Protein AF-A0A9W7LBZ9-F1 (afdb_monomer_lite)

Structure (mmCIF, N/CA/C/O backbone):
data_AF-A0A9W7LBZ9-F1
#
_entry.id   AF-A0A9W7LBZ9-F1
#
loop_
_atom_site.group_PDB
_atom_site.id
_atom_site.type_symbol
_atom_site.label_atom_id
_atom_site.label_alt_id
_atom_site.label_comp_id
_atom_site.label_asym_id
_atom_site.label_entity_id
_atom_site.label_seq_id
_atom_site.pdbx_PDB_ins_code
_atom_site.Cartn_x
_atom_site.Cartn_y
_atom_site.Cartn_z
_atom_site.occupancy
_atom_site.B_iso_or_equiv
_atom_site.auth_seq_id
_atom_site.auth_comp_id
_atom_site.auth_asym_id
_atom_site.auth_atom_id
_atom_site.pdbx_PDB_model_num
ATOM 1 N N . MET A 1 1 ? -16.283 -12.534 -43.008 1.00 57.78 1 MET A N 1
ATOM 2 C CA . MET A 1 1 ? -15.523 -12.487 -41.746 1.00 57.78 1 MET A CA 1
ATOM 3 C C . MET A 1 1 ? -16.480 -11.904 -40.726 1.00 57.78 1 MET A C 1
ATOM 5 O O . MET A 1 1 ? -16.970 -10.811 -40.961 1.00 57.78 1 MET A O 1
ATOM 9 N N . ASN A 1 2 ? -16.889 -12.695 -39.734 1.00 52.34 2 ASN A N 1
ATOM 10 C CA . ASN A 1 2 ? -17.767 -12.216 -38.669 1.00 52.34 2 ASN A CA 1
ATOM 11 C C . ASN A 1 2 ? -16.866 -11.588 -37.612 1.00 52.34 2 ASN A C 1
ATOM 13 O O . ASN A 1 2 ? -16.227 -12.318 -36.856 1.00 52.34 2 ASN A O 1
ATOM 17 N N . ASP A 1 3 ? -16.792 -10.261 -37.600 1.00 66.19 3 ASP A N 1
ATOM 18 C CA . ASP A 1 3 ? -16.160 -9.530 -36.509 1.00 66.19 3 ASP A CA 1
ATOM 19 C C . ASP A 1 3 ? -17.060 -9.672 -35.284 1.00 66.19 3 ASP A C 1
ATOM 21 O O . ASP A 1 3 ? -18.071 -8.984 -35.135 1.00 66.19 3 ASP A O 1
ATOM 25 N N . SER A 1 4 ? -16.733 -10.641 -34.430 1.00 60.44 4 SER A N 1
ATOM 26 C CA . SER A 1 4 ? -17.327 -10.711 -33.102 1.00 60.44 4 SER A CA 1
ATOM 27 C C . SER A 1 4 ? -17.044 -9.386 -32.387 1.00 60.44 4 SER A C 1
ATOM 29 O O . SER A 1 4 ? -15.897 -8.933 -32.400 1.00 60.44 4 SER A O 1
ATOM 31 N N . PRO A 1 5 ? -18.054 -8.749 -31.772 1.00 71.50 5 PRO A N 1
ATOM 32 C CA . PRO A 1 5 ? -17.857 -7.486 -31.079 1.00 71.50 5 PRO A CA 1
ATOM 33 C C . PRO A 1 5 ? -16.802 -7.660 -29.983 1.00 71.50 5 PRO A C 1
ATOM 35 O O . PRO A 1 5 ? -16.922 -8.537 -29.125 1.00 71.50 5 PRO A O 1
ATOM 38 N N . VAL A 1 6 ? -15.756 -6.832 -30.034 1.00 76.44 6 VAL A N 1
ATOM 39 C CA . VAL A 1 6 ? -14.730 -6.758 -28.990 1.00 76.44 6 VAL A CA 1
ATOM 40 C C . VAL A 1 6 ? -15.427 -6.322 -27.704 1.00 76.44 6 VAL A C 1
ATOM 42 O O . VAL A 1 6 ? -16.096 -5.288 -27.684 1.00 76.44 6 VAL A O 1
ATOM 45 N N . ALA A 1 7 ? -15.322 -7.133 -26.650 1.00 74.69 7 ALA A N 1
ATOM 46 C CA . ALA A 1 7 ? -15.881 -6.782 -25.351 1.00 74.69 7 ALA A CA 1
ATOM 47 C C . ALA A 1 7 ? -15.294 -5.436 -24.883 1.00 74.69 7 ALA A C 1
ATOM 49 O O . ALA A 1 7 ? -14.103 -5.192 -25.103 1.00 74.69 7 ALA A O 1
ATOM 50 N N . PRO A 1 8 ? -16.100 -4.553 -24.264 1.00 75.81 8 PRO A N 1
ATOM 51 C CA . PRO A 1 8 ? -15.581 -3.302 -23.731 1.00 75.81 8 PRO A CA 1
ATOM 52 C C . PRO A 1 8 ? -14.456 -3.594 -22.726 1.00 75.81 8 PRO A C 1
ATOM 54 O O . PRO A 1 8 ? -14.523 -4.605 -22.018 1.00 75.81 8 PRO A O 1
ATOM 57 N N . PRO A 1 9 ? -13.419 -2.741 -22.663 1.00 78.12 9 PRO A N 1
ATOM 58 C CA . PRO A 1 9 ? -12.332 -2.923 -21.713 1.00 78.12 9 PRO A CA 1
ATOM 59 C C . PRO A 1 9 ? -12.897 -2.955 -20.291 1.00 78.12 9 PRO A C 1
ATOM 61 O O . PRO A 1 9 ? -13.700 -2.101 -19.913 1.00 78.12 9 PRO A O 1
ATOM 64 N N . VAL A 1 10 ? -12.494 -3.965 -19.520 1.00 84.31 10 VAL A N 1
ATOM 65 C CA . VAL A 1 10 ? -12.838 -4.061 -18.100 1.00 84.31 10 VAL A CA 1
ATOM 66 C C . VAL A 1 10 ? -12.146 -2.905 -17.384 1.00 84.31 10 VAL A C 1
ATOM 68 O O . VAL A 1 10 ? -10.929 -2.754 -17.488 1.00 84.31 10 VAL A O 1
ATOM 71 N N . GLU A 1 11 ? -12.926 -2.067 -16.702 1.00 90.88 11 GLU A N 1
ATOM 72 C CA . GLU A 1 11 ? -12.393 -0.968 -15.900 1.00 90.88 11 GLU A CA 1
ATOM 73 C C . GLU A 1 11 ? -11.555 -1.540 -14.751 1.00 90.88 11 GLU A C 1
ATOM 75 O O . GLU A 1 11 ? -11.997 -2.445 -14.037 1.00 90.88 11 GLU A O 1
ATOM 80 N N . LYS A 1 12 ? -10.322 -1.048 -14.614 1.00 95.38 12 LYS A N 1
ATOM 81 C CA . LYS A 1 12 ? -9.386 -1.513 -13.591 1.00 95.38 12 LYS A CA 1
ATOM 82 C C . LYS A 1 12 ? -9.685 -0.838 -12.258 1.00 95.38 12 LYS A C 1
ATOM 84 O O . LYS A 1 12 ? -10.004 0.342 -12.209 1.00 95.38 12 LYS A O 1
ATOM 89 N N . GLU A 1 13 ? -9.537 -1.587 -11.173 1.00 96.44 13 GLU A N 1
ATOM 90 C CA . GLU A 1 13 ? -9.661 -1.097 -9.806 1.00 96.44 13 GLU A CA 1
ATOM 91 C C . GLU A 1 13 ? -8.355 -0.410 -9.355 1.00 96.44 13 GLU A C 1
ATOM 93 O O . GLU A 1 13 ? -7.311 -1.070 -9.281 1.00 96.44 13 GLU A O 1
ATOM 98 N N . PRO A 1 14 ? -8.384 0.884 -9.001 1.00 97.50 14 PRO A N 1
ATOM 99 C CA . PRO A 1 14 ? -7.198 1.591 -8.536 1.00 97.50 14 PRO A CA 1
ATOM 100 C C . PRO A 1 14 ? -6.758 1.136 -7.141 1.00 97.50 14 PRO A C 1
ATOM 102 O O . PRO A 1 14 ? -7.553 1.114 -6.192 1.00 97.50 14 PRO A O 1
ATOM 105 N N . VAL A 1 15 ? -5.463 0.853 -6.982 1.00 98.38 15 VAL A N 1
ATOM 106 C CA . VAL A 1 15 ? -4.825 0.580 -5.686 1.00 98.38 15 VAL A CA 1
ATOM 107 C C . VAL A 1 15 ? -3.678 1.555 -5.425 1.00 98.38 15 VAL A C 1
ATOM 109 O O . VAL A 1 15 ? -2.851 1.818 -6.296 1.00 98.38 15 VAL A O 1
ATOM 112 N N . LEU A 1 16 ? -3.623 2.102 -4.211 1.00 98.31 16 LEU A N 1
ATOM 113 C CA . LEU A 1 16 ? -2.583 3.038 -3.789 1.00 98.31 16 LEU A CA 1
ATOM 114 C C . LEU A 1 16 ? -1.553 2.326 -2.912 1.00 98.31 16 LEU A C 1
ATOM 116 O O . LEU A 1 16 ? -1.888 1.819 -1.842 1.00 98.31 16 LEU A O 1
ATOM 120 N N . LEU A 1 17 ? -0.294 2.335 -3.329 1.00 97.81 17 LEU A N 1
ATOM 121 C CA . LEU A 1 17 ? 0.820 1.697 -2.640 1.00 97.81 17 LEU A CA 1
ATOM 122 C C . LEU A 1 17 ? 1.690 2.767 -1.970 1.00 97.81 17 LEU A C 1
ATOM 124 O O . LEU A 1 17 ? 2.235 3.650 -2.634 1.00 97.81 17 LEU A O 1
ATOM 128 N N . LEU A 1 18 ? 1.808 2.717 -0.644 1.00 96.69 18 LEU A N 1
ATOM 129 C CA . LEU A 1 18 ? 2.594 3.671 0.140 1.00 96.69 18 LEU A CA 1
ATOM 130 C C . LEU A 1 18 ? 3.961 3.073 0.470 1.00 96.69 18 LEU A C 1
ATOM 132 O O . LEU A 1 18 ? 4.030 1.997 1.050 1.00 96.69 18 LEU A O 1
ATOM 136 N N . GLY A 1 19 ? 5.036 3.794 0.167 1.00 93.75 19 GLY A N 1
ATOM 137 C CA . GLY A 1 19 ? 6.414 3.332 0.342 1.00 93.75 19 GLY A CA 1
ATOM 138 C C . GLY A 1 19 ? 6.958 2.500 -0.823 1.00 93.75 19 GLY A C 1
ATOM 139 O O . GLY A 1 19 ? 8.011 1.898 -0.662 1.00 93.75 19 GLY A O 1
ATOM 140 N N . VAL A 1 20 ? 6.268 2.482 -1.969 1.00 94.94 20 VAL A N 1
ATOM 141 C CA . VAL A 1 20 ? 6.646 1.728 -3.180 1.00 94.94 20 VAL A CA 1
ATOM 142 C C . VAL A 1 20 ? 6.997 2.707 -4.295 1.00 94.94 20 VAL A C 1
ATOM 144 O O . VAL A 1 20 ? 6.336 3.743 -4.428 1.00 94.94 20 VAL A O 1
ATOM 147 N N . SER A 1 21 ? 8.021 2.404 -5.092 1.00 94.19 21 SER A N 1
ATOM 148 C CA . SER A 1 21 ? 8.347 3.149 -6.314 1.00 94.19 21 SER A CA 1
ATOM 149 C C . SER A 1 21 ? 7.850 2.443 -7.584 1.00 94.19 21 SER A C 1
ATOM 151 O O . SER A 1 21 ? 7.731 1.221 -7.641 1.00 94.19 21 SER A O 1
ATOM 153 N N . TYR A 1 22 ? 7.531 3.227 -8.619 1.00 95.94 22 TYR A N 1
ATOM 154 C CA . TYR A 1 22 ? 7.198 2.711 -9.951 1.00 95.94 22 TYR A CA 1
ATOM 155 C C . TYR A 1 22 ? 8.104 3.396 -10.972 1.00 95.94 22 TYR A C 1
ATOM 157 O O . TYR A 1 22 ? 7.882 4.547 -11.356 1.00 95.94 22 TYR A O 1
ATOM 165 N N . THR A 1 23 ? 9.152 2.693 -11.394 1.00 95.81 23 THR A N 1
ATOM 166 C CA . THR A 1 23 ? 10.141 3.214 -12.338 1.00 95.81 23 THR A CA 1
ATOM 167 C C . THR A 1 23 ? 9.548 3.392 -13.734 1.00 95.81 23 THR A C 1
ATOM 169 O O . THR A 1 23 ? 8.928 2.481 -14.284 1.00 95.81 23 THR A O 1
ATOM 172 N N . ASP A 1 24 ? 9.813 4.547 -14.341 1.00 95.12 24 ASP A N 1
ATOM 173 C CA . ASP A 1 24 ? 9.671 4.755 -15.779 1.00 95.12 24 ASP A CA 1
ATOM 174 C C . ASP A 1 24 ? 10.818 4.027 -16.488 1.00 95.12 24 ASP A C 1
ATOM 176 O O . ASP A 1 24 ? 11.908 4.569 -16.682 1.00 95.12 24 ASP A O 1
ATOM 180 N N . LEU A 1 25 ? 10.589 2.760 -16.842 1.00 92.88 25 LEU A N 1
ATOM 181 C CA . LEU A 1 25 ? 11.600 1.935 -17.503 1.00 92.88 25 LEU A CA 1
ATOM 182 C C . LEU A 1 25 ? 12.067 2.567 -18.818 1.00 92.88 25 LEU A C 1
ATOM 184 O O . LEU A 1 25 ? 13.257 2.511 -19.134 1.00 92.88 25 LEU A O 1
ATOM 188 N N . LYS A 1 26 ? 11.153 3.212 -19.554 1.00 90.75 26 LYS A N 1
ATOM 189 C CA . LYS A 1 26 ? 11.442 3.856 -20.836 1.00 90.75 26 LYS A CA 1
ATOM 190 C C . LYS A 1 26 ? 12.318 5.085 -20.643 1.00 90.75 26 LYS A C 1
ATOM 192 O O . LYS A 1 26 ? 13.389 5.161 -21.248 1.00 90.75 26 LYS A O 1
ATOM 197 N N . GLY A 1 27 ? 11.925 6.004 -19.766 1.00 88.38 27 GLY A N 1
ATOM 198 C CA . GLY A 1 27 ? 12.731 7.175 -19.416 1.00 88.38 27 GLY A CA 1
ATOM 199 C C . GLY A 1 27 ? 14.095 6.792 -18.842 1.00 88.38 27 GLY A C 1
ATOM 200 O O . GLY A 1 27 ? 15.123 7.335 -19.262 1.00 88.38 27 GLY A O 1
ATOM 201 N N . GLN A 1 28 ? 14.139 5.784 -17.967 1.00 86.94 28 GLN A N 1
ATOM 202 C CA . GLN A 1 28 ? 15.381 5.256 -17.402 1.00 86.94 28 GLN A CA 1
ATOM 203 C C . GLN A 1 28 ? 16.319 4.730 -18.497 1.00 86.94 28 GLN A C 1
ATOM 205 O O . GLN A 1 28 ? 17.521 5.008 -18.479 1.00 86.94 28 GLN A O 1
ATOM 210 N N . PHE A 1 29 ? 15.780 4.011 -19.482 1.00 81.62 29 PHE A N 1
ATOM 211 C CA . PHE A 1 29 ? 16.563 3.470 -20.588 1.00 81.62 29 PHE A CA 1
ATOM 212 C C . PHE A 1 29 ? 17.084 4.555 -21.541 1.00 81.62 29 PHE A C 1
ATOM 214 O O . PHE A 1 29 ? 18.242 4.506 -21.974 1.00 81.62 29 PHE A O 1
ATOM 221 N N . MET A 1 30 ? 16.254 5.563 -21.825 1.00 82.50 30 MET A N 1
ATOM 222 C CA . MET A 1 30 ? 16.615 6.701 -22.675 1.00 82.50 30 MET A CA 1
ATOM 223 C C . MET A 1 30 ? 17.704 7.574 -22.039 1.00 82.50 30 MET A C 1
ATOM 225 O O . MET A 1 30 ? 18.602 8.049 -22.738 1.00 82.50 30 MET A O 1
ATOM 229 N N . THR A 1 31 ? 17.682 7.738 -20.715 1.00 81.75 31 THR A N 1
ATOM 230 C CA . THR A 1 31 ? 18.648 8.581 -19.988 1.00 81.75 31 THR A CA 1
ATOM 231 C C . THR A 1 31 ? 20.050 7.959 -19.930 1.00 81.75 31 THR A C 1
ATOM 233 O O . THR A 1 31 ? 21.048 8.674 -19.881 1.00 81.75 31 THR A O 1
ATOM 236 N N . GLN A 1 32 ? 20.169 6.630 -20.017 1.00 73.94 32 GLN A N 1
ATOM 237 C CA . GLN A 1 32 ? 21.463 5.924 -20.002 1.00 73.94 32 GLN A CA 1
ATOM 238 C C . GLN A 1 32 ? 22.161 5.849 -21.384 1.00 73.94 32 GLN A C 1
ATOM 240 O O . GLN A 1 32 ? 23.152 5.129 -21.562 1.00 73.94 32 GLN A O 1
ATOM 245 N N . SER A 1 33 ? 21.673 6.603 -22.375 1.00 61.12 33 SER A N 1
ATOM 246 C CA . SER A 1 33 ? 22.066 6.503 -23.786 1.00 61.12 33 SER A CA 1
ATOM 247 C C . SER A 1 33 ? 23.395 7.182 -24.148 1.00 61.12 33 SER A C 1
ATOM 249 O O . SER A 1 33 ? 23.424 8.160 -24.883 1.00 61.12 33 SER A O 1
ATOM 251 N N . ASN A 1 34 ? 24.531 6.603 -23.743 1.00 61.72 34 ASN A N 1
ATOM 252 C CA . ASN A 1 34 ? 25.810 6.946 -24.394 1.00 61.72 34 ASN A CA 1
ATOM 253 C C . ASN A 1 34 ? 26.634 5.778 -24.945 1.00 61.72 34 ASN A C 1
ATOM 255 O O . ASN A 1 34 ? 27.567 6.031 -25.684 1.00 61.72 34 ASN A O 1
ATOM 259 N N . GLU A 1 35 ? 26.259 4.517 -24.722 1.00 63.88 35 GLU A N 1
ATOM 260 C CA . GLU A 1 35 ? 26.837 3.348 -25.437 1.00 63.88 35 GLU A CA 1
ATOM 261 C C . GLU A 1 35 ? 26.146 2.051 -24.996 1.00 63.88 35 GLU A C 1
ATOM 263 O O . GLU A 1 35 ? 25.905 1.138 -25.786 1.00 63.88 35 GLU A O 1
ATOM 268 N N . ARG A 1 36 ? 25.755 2.015 -23.719 1.00 68.19 36 ARG A N 1
ATOM 269 C CA . ARG A 1 36 ? 25.114 0.878 -23.056 1.00 68.19 36 ARG A CA 1
ATOM 270 C C . ARG A 1 36 ? 23.747 0.523 -23.660 1.00 68.19 36 ARG A C 1
ATOM 272 O O . ARG A 1 36 ? 23.503 -0.643 -23.954 1.00 68.19 36 ARG A O 1
ATOM 279 N N . SER A 1 37 ? 22.900 1.521 -23.932 1.00 67.50 37 SER A N 1
ATOM 280 C CA . SER A 1 37 ? 21.563 1.308 -24.515 1.00 67.50 37 SER A CA 1
ATOM 281 C C . SER A 1 37 ? 21.607 0.780 -25.957 1.00 67.50 37 SER A C 1
ATOM 283 O O . SER A 1 37 ? 20.761 -0.026 -26.333 1.00 67.50 37 SER A O 1
ATOM 285 N N . LYS A 1 38 ? 22.616 1.169 -26.757 1.00 70.19 38 LYS A N 1
ATOM 286 C CA . LYS A 1 38 ? 22.773 0.671 -28.139 1.00 70.19 38 LYS A CA 1
ATOM 287 C C . LYS A 1 38 ? 23.044 -0.833 -28.168 1.00 70.19 38 LYS A C 1
ATOM 289 O O . LYS A 1 38 ? 22.326 -1.554 -28.850 1.00 70.19 38 LYS A O 1
ATOM 294 N N . ARG A 1 39 ? 23.997 -1.310 -27.354 1.00 70.56 39 ARG A N 1
ATOM 295 C CA . ARG A 1 39 ? 24.295 -2.751 -27.237 1.00 70.56 39 ARG A CA 1
ATOM 296 C C . ARG A 1 39 ? 23.075 -3.555 -26.792 1.00 70.56 39 ARG A C 1
ATOM 298 O O . ARG A 1 39 ? 22.848 -4.652 -27.278 1.00 70.56 39 ARG A O 1
ATOM 305 N N . MET A 1 40 ? 22.270 -2.996 -25.890 1.00 67.50 40 MET A N 1
ATOM 306 C CA . MET A 1 40 ? 21.087 -3.684 -25.377 1.00 67.50 40 MET A CA 1
ATOM 307 C C . MET A 1 40 ? 19.990 -3.848 -26.439 1.00 67.50 40 MET A C 1
ATOM 309 O O . MET A 1 40 ? 19.435 -4.936 -26.566 1.00 67.50 40 MET A O 1
ATOM 313 N N . ASN A 1 41 ? 19.712 -2.801 -27.225 1.00 68.94 41 ASN A N 1
ATOM 314 C CA . ASN A 1 41 ? 18.725 -2.874 -28.308 1.00 68.94 41 ASN A CA 1
ATOM 315 C C . ASN A 1 41 ? 19.148 -3.846 -29.415 1.00 68.94 41 ASN A C 1
ATOM 317 O O . ASN A 1 41 ? 18.303 -4.555 -29.954 1.00 68.94 41 ASN A O 1
ATOM 321 N N . GLU A 1 42 ? 20.443 -3.895 -29.733 1.00 73.50 42 GLU A N 1
ATOM 322 C CA . GLU A 1 42 ? 20.984 -4.795 -30.756 1.00 73.50 42 GLU A CA 1
ATOM 323 C C . GLU A 1 42 ? 20.974 -6.265 -30.311 1.00 73.50 42 GLU A C 1
ATOM 325 O O . GLU A 1 42 ? 20.716 -7.146 -31.127 1.00 73.50 42 GLU A O 1
ATOM 330 N N . GLU A 1 43 ? 21.218 -6.546 -29.027 1.00 73.94 43 GLU A N 1
ATOM 331 C CA . GLU A 1 43 ? 21.317 -7.925 -28.537 1.00 73.94 43 GLU A CA 1
ATOM 332 C C . GLU A 1 43 ? 19.970 -8.542 -28.114 1.00 73.94 43 GLU A C 1
ATOM 334 O O . GLU A 1 43 ? 19.819 -9.757 -28.218 1.00 73.94 43 GLU A O 1
ATOM 339 N N . TRP A 1 44 ? 19.017 -7.762 -27.578 1.00 70.62 44 TRP A N 1
ATOM 340 C CA . TRP A 1 44 ? 17.889 -8.332 -26.814 1.00 70.62 44 TRP A CA 1
ATOM 341 C C . TRP A 1 44 ? 16.496 -8.114 -27.404 1.00 70.62 44 TRP A C 1
ATOM 343 O O . TRP A 1 44 ? 15.560 -8.738 -26.911 1.00 70.62 44 TRP A O 1
ATOM 353 N N . SER A 1 45 ? 16.330 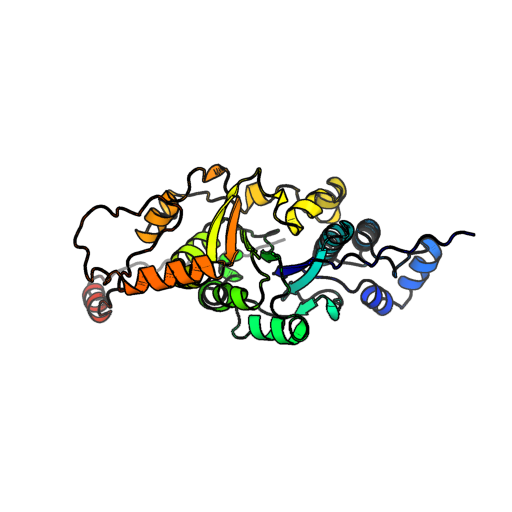-7.282 -28.443 1.00 74.19 45 SER A N 1
ATOM 354 C CA . SER A 1 45 ? 14.998 -6.960 -29.000 1.00 74.19 45 SER A CA 1
ATOM 355 C C . SER A 1 45 ? 13.966 -6.658 -27.899 1.00 74.19 45 SER A C 1
ATOM 357 O O . SER A 1 45 ? 12.886 -7.243 -27.857 1.00 74.19 45 SER A O 1
ATOM 359 N N . ILE A 1 46 ? 14.342 -5.800 -26.947 1.00 77.88 46 ILE A N 1
ATOM 360 C CA . ILE A 1 46 ? 13.532 -5.523 -25.758 1.00 77.88 46 ILE A CA 1
ATOM 361 C C . ILE A 1 46 ? 12.309 -4.710 -26.157 1.00 77.88 46 ILE A C 1
ATOM 363 O O . ILE A 1 46 ? 12.441 -3.572 -26.609 1.00 77.88 46 ILE A O 1
ATOM 367 N N . ASP A 1 47 ? 11.127 -5.274 -25.926 1.00 83.75 47 ASP A N 1
ATOM 368 C CA . ASP A 1 47 ? 9.882 -4.520 -25.985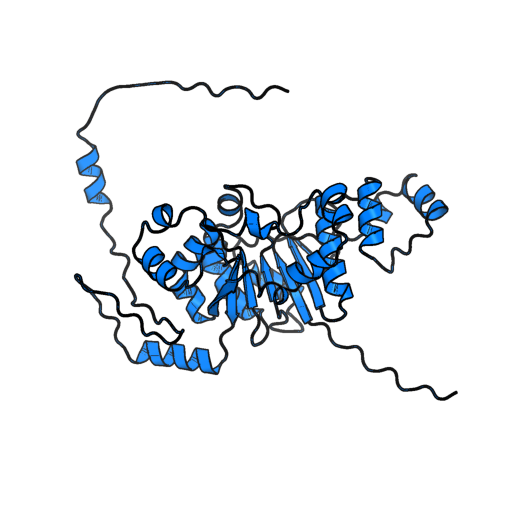 1.00 83.75 47 ASP A CA 1
ATOM 369 C C . ASP A 1 47 ? 9.712 -3.715 -24.692 1.00 83.75 47 ASP A C 1
ATOM 371 O O . ASP A 1 47 ? 9.217 -4.203 -23.676 1.00 83.75 47 ASP A O 1
ATOM 375 N N . ILE A 1 48 ? 10.187 -2.471 -24.723 1.00 83.94 48 ILE A N 1
ATOM 376 C CA . ILE A 1 48 ? 10.065 -1.542 -23.597 1.00 83.94 48 ILE A CA 1
ATOM 377 C C . ILE A 1 48 ? 8.663 -0.941 -23.478 1.00 83.94 48 ILE A C 1
ATOM 379 O O . ILE A 1 48 ? 8.328 -0.376 -22.437 1.00 83.94 48 ILE A O 1
ATOM 383 N N . ASP A 1 49 ? 7.857 -1.048 -24.535 1.00 86.56 49 ASP A N 1
ATOM 384 C CA . ASP A 1 49 ? 6.494 -0.526 -24.559 1.00 86.56 49 ASP A CA 1
ATOM 385 C C . ASP A 1 49 ? 5.508 -1.508 -23.890 1.00 86.56 49 ASP A C 1
ATOM 387 O O . ASP A 1 49 ? 4.418 -1.101 -23.486 1.00 86.56 49 ASP A O 1
ATOM 391 N N . SER A 1 50 ? 5.931 -2.760 -23.668 1.00 90.69 50 SER A N 1
ATOM 392 C C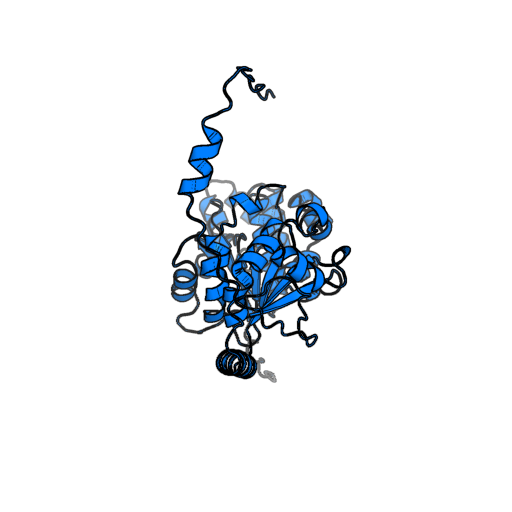A . SER A 1 50 ? 5.193 -3.796 -22.930 1.00 90.69 50 SER A CA 1
ATOM 393 C C . SER A 1 50 ? 5.957 -4.256 -21.673 1.00 90.69 50 SER A C 1
ATOM 395 O O . SER A 1 50 ? 6.504 -5.364 -21.645 1.00 90.69 50 SER A O 1
ATOM 397 N N . PRO A 1 51 ? 6.033 -3.431 -20.608 1.00 93.38 51 PRO A N 1
ATOM 398 C CA . PRO A 1 51 ? 6.820 -3.757 -19.422 1.00 93.38 51 PRO A CA 1
ATOM 399 C C . PRO A 1 51 ? 6.318 -5.031 -18.725 1.00 93.38 51 PRO A C 1
ATOM 401 O O . PRO A 1 51 ? 5.119 -5.228 -18.535 1.00 93.38 51 PRO A O 1
ATOM 404 N N . SER A 1 52 ? 7.252 -5.883 -18.299 1.00 96.00 52 SER A N 1
ATOM 405 C CA . SER A 1 52 ? 6.972 -7.155 -17.625 1.00 96.00 52 SER A CA 1
ATOM 406 C C . SER A 1 52 ? 7.910 -7.394 -16.440 1.00 96.00 52 SER A C 1
ATOM 408 O O . SER A 1 52 ? 8.979 -6.785 -16.337 1.00 96.00 52 SER A O 1
ATOM 410 N N . VAL A 1 53 ? 7.524 -8.309 -15.548 1.00 97.00 53 VAL A N 1
ATOM 411 C CA . VAL A 1 53 ? 8.361 -8.744 -14.414 1.00 97.00 53 VAL A CA 1
ATOM 412 C C . VAL A 1 53 ? 9.715 -9.276 -14.897 1.00 97.00 53 VAL A C 1
ATOM 414 O O . VAL A 1 53 ? 10.749 -8.934 -14.320 1.00 97.00 53 VAL A O 1
ATOM 417 N N . ASP A 1 54 ? 9.734 -10.046 -15.988 1.00 96.06 54 ASP A N 1
ATOM 418 C CA . ASP A 1 54 ? 10.961 -10.616 -16.558 1.00 96.06 54 ASP A CA 1
ATOM 419 C C . ASP A 1 54 ? 11.903 -9.536 -17.096 1.00 96.06 54 ASP A C 1
ATOM 421 O O . ASP A 1 54 ? 13.108 -9.572 -16.831 1.00 96.06 54 ASP A O 1
ATOM 425 N N . LEU A 1 55 ? 11.357 -8.529 -17.788 1.00 94.44 55 LEU A N 1
ATOM 426 C CA . LEU A 1 55 ? 12.147 -7.399 -18.270 1.00 94.44 55 LEU A CA 1
ATOM 427 C C . LEU A 1 55 ? 12.786 -6.644 -17.099 1.00 94.44 55 LEU A C 1
ATOM 429 O O . LEU A 1 55 ? 13.994 -6.409 -17.093 1.00 94.44 55 LEU A O 1
ATOM 433 N N . VAL A 1 56 ? 11.994 -6.295 -16.083 1.00 96.31 56 VAL A N 1
ATOM 434 C CA . VAL A 1 56 ? 12.496 -5.589 -14.895 1.00 96.31 56 VAL A CA 1
ATOM 435 C C . VAL A 1 56 ? 13.569 -6.407 -14.176 1.00 96.31 56 VAL A C 1
ATOM 437 O O . VAL A 1 56 ? 14.601 -5.865 -13.777 1.00 96.31 56 VAL A O 1
ATOM 440 N N . THR A 1 57 ? 13.358 -7.718 -14.049 1.00 96.56 57 THR A N 1
ATOM 441 C CA . THR A 1 57 ? 14.330 -8.652 -13.467 1.00 96.56 57 THR A CA 1
ATOM 442 C C . THR A 1 57 ? 15.663 -8.598 -14.204 1.00 96.56 57 THR A C 1
ATOM 444 O O . THR A 1 57 ? 16.719 -8.499 -13.573 1.00 96.56 57 THR A O 1
ATOM 447 N N . GLU A 1 58 ? 15.637 -8.628 -15.535 1.00 93.56 58 GLU A N 1
ATOM 448 C CA . GLU A 1 58 ? 16.863 -8.565 -16.322 1.00 93.56 58 GLU A CA 1
ATOM 449 C C . GLU A 1 58 ? 17.575 -7.215 -16.176 1.00 93.56 58 GLU A C 1
ATOM 451 O O . GLU A 1 58 ? 18.801 -7.169 -16.019 1.00 93.56 58 GLU A O 1
ATOM 456 N N . LEU A 1 59 ? 16.820 -6.112 -16.168 1.00 92.31 59 LEU A N 1
ATOM 457 C CA . LEU A 1 59 ? 17.383 -4.777 -15.961 1.00 92.31 59 LEU A CA 1
ATOM 458 C C . LEU A 1 59 ? 18.127 -4.678 -14.621 1.00 92.31 59 LEU A C 1
ATOM 460 O O . LEU A 1 59 ? 19.193 -4.055 -14.565 1.00 92.31 59 LEU A O 1
ATOM 464 N N . VAL A 1 60 ? 17.631 -5.334 -13.567 1.00 95.12 60 VAL A N 1
ATOM 465 C CA . VAL A 1 60 ? 18.338 -5.426 -12.279 1.00 95.12 60 VAL A CA 1
ATOM 466 C C . VAL A 1 60 ? 19.585 -6.300 -12.379 1.00 95.12 60 VAL A C 1
ATOM 468 O O . VAL A 1 60 ? 20.673 -5.844 -12.018 1.00 95.12 60 VAL A O 1
ATOM 471 N N . LYS A 1 61 ? 19.480 -7.520 -12.927 1.00 94.56 61 LYS A N 1
ATOM 472 C CA . LYS A 1 61 ? 20.629 -8.439 -13.087 1.00 94.56 61 LYS A CA 1
ATOM 473 C C . LYS A 1 61 ? 21.795 -7.785 -13.829 1.00 94.56 61 LYS A C 1
ATOM 475 O O . LYS A 1 61 ? 22.960 -7.967 -13.473 1.00 94.56 61 LYS A O 1
ATOM 480 N N . ARG A 1 62 ? 21.479 -6.972 -14.838 1.00 89.88 62 ARG A N 1
ATOM 481 C CA . ARG A 1 62 ? 22.456 -6.246 -15.657 1.00 89.88 62 ARG A CA 1
ATOM 482 C C . ARG A 1 62 ? 22.868 -4.886 -15.091 1.00 89.88 62 ARG A C 1
ATOM 484 O O . ARG A 1 62 ? 23.684 -4.203 -15.716 1.00 89.88 62 ARG A O 1
ATOM 491 N N . LYS A 1 63 ? 22.360 -4.495 -13.917 1.00 91.56 63 LYS A N 1
ATOM 492 C CA . LYS A 1 63 ? 22.672 -3.229 -13.232 1.00 91.56 63 LYS A CA 1
ATOM 493 C C . LYS A 1 63 ? 22.305 -1.987 -14.059 1.00 91.56 63 LYS A C 1
ATOM 495 O O . LYS A 1 63 ? 23.088 -1.034 -14.115 1.00 91.56 63 LYS A O 1
ATOM 500 N N . TYR A 1 64 ? 21.167 -2.031 -14.751 1.00 89.00 64 TYR A N 1
ATOM 501 C CA . TYR A 1 64 ? 20.508 -0.859 -15.352 1.00 89.00 64 TYR A CA 1
ATOM 502 C C . TYR A 1 64 ? 19.478 -0.244 -14.405 1.00 89.00 64 TYR A C 1
ATOM 504 O O . TYR A 1 64 ? 19.236 0.963 -14.453 1.00 89.00 64 TYR A O 1
ATOM 512 N N . LEU A 1 65 ? 18.912 -1.078 -13.534 1.00 92.44 65 LEU A N 1
ATOM 513 C CA . LEU A 1 65 ? 18.002 -0.703 -12.466 1.00 92.44 65 LEU A CA 1
ATOM 514 C C . LEU A 1 65 ? 18.564 -1.201 -11.131 1.00 92.44 65 LEU A C 1
ATOM 516 O O . LEU A 1 65 ? 19.209 -2.251 -11.089 1.00 92.44 65 LEU A O 1
ATOM 520 N N . ASN A 1 66 ? 18.375 -0.442 -10.052 1.00 93.44 66 ASN A N 1
ATOM 521 C CA . ASN A 1 66 ? 18.778 -0.912 -8.727 1.00 93.44 66 ASN A CA 1
ATOM 522 C C . ASN A 1 66 ? 17.773 -1.943 -8.184 1.00 93.44 66 ASN A C 1
ATOM 524 O O . ASN A 1 66 ? 16.645 -2.052 -8.662 1.00 93.44 66 ASN A O 1
ATOM 528 N N . GLU A 1 67 ? 18.204 -2.709 -7.185 1.00 94.06 67 GLU A N 1
ATOM 529 C CA . GLU A 1 67 ? 17.429 -3.827 -6.639 1.00 94.06 67 GLU A CA 1
ATOM 530 C C . GLU A 1 67 ? 16.094 -3.377 -6.021 1.00 94.06 67 GLU A C 1
ATOM 532 O O . GLU A 1 67 ? 15.099 -4.080 -6.173 1.00 94.06 67 GLU A O 1
ATOM 537 N N . ILE A 1 68 ? 16.053 -2.208 -5.370 1.00 92.62 68 ILE A N 1
ATOM 538 C CA . ILE A 1 68 ? 14.855 -1.686 -4.693 1.00 92.62 68 ILE A CA 1
ATOM 539 C C . ILE A 1 68 ? 13.812 -1.250 -5.723 1.00 92.62 68 ILE A C 1
ATOM 541 O O . ILE A 1 68 ? 12.692 -1.756 -5.707 1.00 92.62 68 ILE A O 1
ATOM 545 N N . ASP A 1 69 ? 14.204 -0.389 -6.662 1.00 94.12 69 ASP A N 1
ATOM 546 C CA . ASP A 1 69 ? 13.320 0.108 -7.718 1.00 94.12 69 ASP A CA 1
ATOM 547 C C . ASP A 1 69 ? 12.822 -1.020 -8.626 1.00 94.12 69 ASP A C 1
ATOM 549 O O . ASP A 1 69 ? 11.652 -1.055 -9.015 1.00 94.12 69 ASP A O 1
ATOM 553 N N . GLY A 1 70 ? 13.696 -1.980 -8.946 1.00 95.81 70 GLY A N 1
ATOM 554 C CA . GLY A 1 70 ? 13.311 -3.138 -9.742 1.00 95.81 70 GLY A CA 1
ATOM 555 C C . GLY A 1 70 ? 12.350 -4.064 -9.011 1.00 95.81 70 GLY A C 1
ATOM 556 O O . GLY A 1 70 ? 11.368 -4.504 -9.601 1.00 95.81 70 GLY A O 1
ATOM 557 N N . ARG A 1 71 ? 12.571 -4.317 -7.720 1.00 95.69 71 ARG A N 1
ATOM 558 C CA . ARG A 1 71 ? 11.643 -5.100 -6.898 1.00 95.69 71 ARG A CA 1
ATOM 559 C C . ARG A 1 71 ? 10.268 -4.445 -6.835 1.00 95.69 71 ARG A C 1
ATOM 561 O O . ARG A 1 71 ? 9.259 -5.125 -6.999 1.00 95.69 71 ARG A O 1
ATOM 568 N N . ASP A 1 72 ? 10.224 -3.149 -6.561 1.00 95.81 72 ASP A N 1
ATOM 569 C CA . ASP A 1 72 ? 8.973 -2.418 -6.378 1.00 95.81 72 ASP A CA 1
ATOM 570 C C . ASP A 1 72 ? 8.198 -2.330 -7.699 1.00 95.81 72 ASP A C 1
ATOM 572 O O . ASP A 1 72 ? 7.030 -2.722 -7.752 1.00 95.81 72 ASP A O 1
ATOM 576 N N . THR A 1 73 ? 8.884 -2.003 -8.799 1.00 97.00 73 THR A N 1
ATOM 577 C CA . THR A 1 73 ? 8.289 -1.993 -10.145 1.00 97.00 73 THR A CA 1
ATOM 578 C C . THR A 1 73 ? 7.789 -3.378 -10.566 1.00 97.00 73 THR A C 1
ATOM 580 O O . THR A 1 73 ? 6.683 -3.494 -11.090 1.00 97.00 73 THR A O 1
ATOM 583 N N . ALA A 1 74 ? 8.551 -4.448 -10.308 1.00 97.62 74 ALA A N 1
ATOM 584 C CA . ALA A 1 74 ? 8.125 -5.813 -10.623 1.00 97.62 74 ALA A CA 1
ATOM 585 C C . ALA A 1 74 ? 6.845 -6.207 -9.872 1.00 97.62 74 ALA A C 1
ATOM 587 O O . ALA A 1 74 ? 5.959 -6.837 -10.442 1.00 97.62 74 ALA A O 1
ATOM 588 N N . ARG A 1 75 ? 6.707 -5.791 -8.611 1.00 97.19 75 ARG A N 1
ATOM 589 C CA . ARG A 1 75 ? 5.504 -6.054 -7.809 1.00 97.19 75 ARG A CA 1
ATOM 590 C C . ARG A 1 75 ? 4.294 -5.278 -8.316 1.00 97.19 75 ARG A C 1
ATOM 592 O O . ARG A 1 75 ? 3.210 -5.849 -8.381 1.00 97.19 75 ARG A O 1
ATOM 599 N N . CYS A 1 76 ? 4.476 -4.024 -8.725 1.00 97.75 76 CYS A N 1
ATOM 600 C CA . CYS A 1 76 ? 3.417 -3.254 -9.378 1.00 97.75 76 CYS A CA 1
ATOM 601 C C . CYS A 1 76 ? 2.961 -3.928 -10.679 1.00 97.75 76 CYS A C 1
ATOM 603 O O . CYS A 1 76 ? 1.768 -4.145 -10.876 1.00 97.75 76 CYS A O 1
ATOM 605 N N . LEU A 1 77 ? 3.907 -4.347 -11.527 1.00 97.88 77 LEU A N 1
ATOM 606 C CA . LEU A 1 77 ? 3.600 -5.055 -12.772 1.00 97.88 77 LEU A CA 1
ATOM 607 C C . LEU A 1 77 ? 2.889 -6.390 -12.524 1.00 97.88 77 LEU A C 1
ATOM 609 O O . LEU A 1 77 ? 1.957 -6.716 -13.252 1.00 97.88 77 LEU A O 1
ATOM 613 N N . ALA A 1 78 ? 3.272 -7.140 -11.487 1.00 97.81 78 ALA A N 1
ATOM 614 C CA . ALA A 1 78 ? 2.586 -8.376 -11.117 1.00 97.81 78 ALA A CA 1
ATOM 615 C C . ALA A 1 78 ? 1.124 -8.123 -10.702 1.00 97.81 78 ALA A C 1
ATOM 617 O O . ALA A 1 78 ? 0.227 -8.851 -11.126 1.00 97.81 78 ALA A O 1
ATOM 618 N N . VAL A 1 79 ? 0.862 -7.055 -9.936 1.00 98.06 79 VAL A N 1
ATOM 619 C CA . VAL A 1 79 ? -0.508 -6.639 -9.579 1.00 98.06 79 VAL A CA 1
ATOM 620 C C . VAL A 1 79 ? -1.326 -6.303 -10.829 1.00 98.06 79 VAL A C 1
ATOM 622 O O . VAL A 1 79 ? -2.472 -6.740 -10.960 1.00 98.06 79 VAL A O 1
ATOM 625 N N . GLU A 1 80 ? -0.745 -5.562 -11.770 1.00 97.69 80 GLU A N 1
ATOM 626 C CA . GLU A 1 80 ? -1.436 -5.124 -12.988 1.00 97.69 80 GLU A CA 1
ATOM 627 C C . GLU A 1 80 ? -1.627 -6.239 -14.024 1.00 97.69 80 GLU A C 1
ATOM 629 O O . GLU A 1 80 ? -2.608 -6.217 -14.774 1.00 97.69 80 GLU A O 1
ATOM 634 N N . ALA A 1 81 ? -0.742 -7.241 -14.036 1.00 97.06 81 ALA A N 1
ATOM 635 C CA . ALA A 1 81 ? -0.838 -8.418 -14.898 1.00 97.06 81 ALA A CA 1
ATOM 636 C C . ALA A 1 81 ? -2.092 -9.264 -14.615 1.00 97.06 81 ALA A C 1
ATOM 638 O O . ALA A 1 81 ? -2.552 -9.993 -15.492 1.00 97.06 81 ALA A O 1
ATOM 639 N N . SER A 1 82 ? -2.701 -9.118 -13.430 1.00 95.81 82 SER A N 1
ATOM 640 C CA . SER A 1 82 ? -4.001 -9.724 -13.110 1.00 95.81 82 SER A CA 1
ATOM 641 C C . SER A 1 82 ? -5.148 -9.230 -14.003 1.00 95.81 82 SER A C 1
ATOM 643 O O . SER A 1 82 ? -6.216 -9.842 -14.029 1.00 95.81 82 SER A O 1
ATOM 645 N N . GLY A 1 83 ? -4.968 -8.091 -14.683 1.00 94.00 83 GLY A N 1
ATOM 646 C CA . GLY A 1 83 ? -5.999 -7.424 -15.479 1.00 94.00 83 GLY A CA 1
ATOM 647 C C . GLY A 1 83 ? -7.079 -6.721 -14.651 1.00 94.00 83 GLY A C 1
ATOM 648 O O . GLY A 1 83 ? -7.887 -5.995 -15.222 1.00 94.00 83 GLY A O 1
ATOM 649 N N . ARG A 1 84 ? -7.082 -6.896 -13.322 1.00 96.12 84 ARG A N 1
ATOM 650 C CA . ARG A 1 84 ? -8.081 -6.317 -12.417 1.00 96.12 84 ARG A CA 1
ATOM 651 C C . ARG A 1 84 ? -7.669 -4.963 -11.860 1.00 96.12 84 ARG A C 1
ATOM 653 O O . ARG A 1 84 ? -8.537 -4.128 -11.653 1.00 96.12 84 ARG A O 1
ATOM 660 N N . TYR A 1 85 ? -6.386 -4.762 -11.583 1.00 97.75 85 TYR A N 1
ATOM 661 C CA . TYR A 1 85 ? -5.915 -3.602 -10.829 1.00 97.75 85 TYR A CA 1
ATOM 662 C C . TYR A 1 85 ? -5.064 -2.657 -11.675 1.00 97.75 85 TYR A C 1
ATOM 664 O O . TYR A 1 85 ? -4.379 -3.079 -12.610 1.00 97.75 85 TYR A O 1
ATOM 672 N N . GLU A 1 86 ? -5.074 -1.383 -11.297 1.00 97.12 86 GLU A N 1
ATOM 673 C CA . GLU A 1 86 ? -4.068 -0.394 -11.686 1.00 97.12 86 GLU A CA 1
ATOM 674 C C . GLU A 1 86 ? -3.372 0.147 -10.436 1.00 97.12 86 GLU A C 1
ATOM 676 O O . GLU A 1 86 ? -4.009 0.333 -9.397 1.00 97.12 86 GLU A O 1
ATOM 681 N N . THR A 1 87 ? -2.058 0.362 -10.505 1.00 97.94 87 THR A N 1
ATOM 682 C CA . THR A 1 87 ? -1.275 0.754 -9.327 1.00 97.94 87 THR A CA 1
ATOM 683 C C . THR A 1 87 ? -0.863 2.220 -9.378 1.00 97.94 87 THR A C 1
ATOM 685 O O . THR A 1 87 ? -0.303 2.700 -10.362 1.00 97.94 87 THR A O 1
ATOM 688 N N . HIS A 1 88 ? -1.083 2.924 -8.270 1.00 98.12 88 HIS A N 1
ATOM 689 C CA . HIS A 1 88 ? -0.516 4.240 -8.000 1.00 98.12 88 HIS A CA 1
ATOM 690 C C . HIS A 1 88 ? 0.420 4.144 -6.801 1.00 98.12 88 HIS A C 1
ATOM 692 O O . HIS A 1 88 ? 0.116 3.485 -5.811 1.00 98.12 88 HIS A O 1
ATOM 698 N N . CYS A 1 89 ? 1.566 4.800 -6.881 1.00 97.44 89 CYS A N 1
ATOM 699 C CA . CYS A 1 89 ? 2.670 4.633 -5.950 1.00 97.44 89 CYS A CA 1
ATOM 700 C C . CYS A 1 89 ? 3.049 5.966 -5.309 1.00 97.44 89 CYS A C 1
ATOM 702 O O . CYS A 1 89 ? 3.141 6.997 -5.974 1.00 97.44 89 CYS A O 1
ATOM 704 N N . VAL A 1 90 ? 3.298 5.943 -4.004 1.00 96.19 90 VAL A N 1
ATOM 705 C CA . VAL A 1 90 ? 3.784 7.094 -3.244 1.00 96.19 90 VAL A CA 1
ATOM 706 C C . VAL A 1 90 ? 5.056 6.693 -2.529 1.00 96.19 90 VAL A C 1
ATOM 708 O O . VAL A 1 90 ? 5.031 5.780 -1.710 1.00 96.19 90 VAL A O 1
ATOM 711 N N . SER A 1 91 ? 6.143 7.425 -2.738 1.00 93.69 91 SER A N 1
ATOM 712 C CA . SER A 1 91 ? 7.372 7.229 -1.970 1.00 93.69 91 SER A CA 1
ATOM 713 C C . SER A 1 91 ? 8.164 8.529 -1.844 1.00 93.69 91 SER A C 1
ATOM 715 O O . SER A 1 91 ? 7.937 9.491 -2.575 1.00 93.69 91 SER A O 1
ATOM 717 N N . LEU A 1 92 ? 9.090 8.548 -0.887 1.00 91.62 92 LEU A N 1
ATOM 718 C CA . LEU A 1 92 ? 10.150 9.555 -0.778 1.00 91.62 92 LEU A CA 1
ATOM 719 C C . LEU A 1 92 ? 11.501 9.034 -1.258 1.00 91.62 92 LEU A C 1
ATOM 721 O O . LEU A 1 92 ? 12.495 9.748 -1.141 1.00 91.62 92 LEU A O 1
ATOM 725 N N . GLN A 1 93 ? 11.559 7.786 -1.724 1.00 84.06 93 GLN A N 1
ATOM 726 C CA . GLN A 1 93 ? 12.795 7.238 -2.251 1.00 84.06 93 GLN A CA 1
ATOM 727 C C . GLN A 1 93 ? 13.233 8.070 -3.451 1.00 84.06 93 GLN A C 1
ATOM 729 O O . GLN A 1 93 ? 12.512 8.201 -4.442 1.00 84.06 93 GLN A O 1
ATOM 734 N N . ASP A 1 94 ? 14.415 8.651 -3.320 1.00 80.62 94 ASP A N 1
ATOM 735 C CA . ASP A 1 94 ? 15.136 9.249 -4.426 1.00 80.62 94 ASP A CA 1
ATOM 736 C C . ASP A 1 94 ? 15.920 8.128 -5.115 1.00 80.62 94 ASP A C 1
ATOM 738 O O . ASP A 1 94 ? 16.597 7.337 -4.450 1.00 80.62 94 ASP A O 1
ATOM 742 N N . GLY A 1 95 ? 15.742 7.991 -6.422 1.00 80.69 95 GLY A N 1
ATOM 743 C CA . GLY A 1 95 ? 16.124 6.784 -7.142 1.00 80.69 95 GLY A CA 1
ATOM 744 C C . GLY A 1 95 ? 16.066 6.977 -8.648 1.00 80.69 95 GLY A C 1
ATOM 745 O O . GLY A 1 95 ? 16.595 7.949 -9.186 1.00 80.69 95 GLY A O 1
ATOM 746 N N . SER A 1 96 ? 15.473 6.012 -9.341 1.00 82.88 96 SER A N 1
ATOM 747 C CA . SER A 1 96 ? 15.337 6.048 -10.800 1.00 82.88 96 SER A CA 1
ATOM 748 C C . SER A 1 96 ? 14.349 7.122 -11.271 1.00 82.88 96 SER A C 1
ATOM 750 O O . SER A 1 96 ? 13.637 7.740 -10.481 1.00 82.88 96 SER A O 1
ATOM 752 N N . SER A 1 97 ? 14.267 7.329 -12.589 1.00 90.06 97 SER A N 1
ATOM 753 C CA . SER A 1 97 ? 13.149 8.094 -13.159 1.00 90.06 97 SER A CA 1
ATOM 754 C C . SER A 1 97 ? 11.841 7.347 -12.887 1.00 90.06 97 SER A C 1
ATOM 756 O O . SER A 1 97 ? 11.769 6.141 -13.122 1.00 90.06 97 SER A O 1
ATOM 758 N N . TYR A 1 98 ? 10.818 8.032 -12.377 1.00 92.06 98 TYR A N 1
ATOM 759 C CA . TYR A 1 98 ? 9.527 7.424 -12.042 1.00 92.06 98 TYR A CA 1
ATOM 760 C C . TYR A 1 98 ? 8.444 7.830 -13.030 1.00 92.06 98 TYR A C 1
ATOM 762 O O . TYR A 1 98 ? 8.458 8.941 -13.557 1.00 92.06 98 TYR A O 1
ATOM 770 N N . LEU A 1 99 ? 7.492 6.927 -13.243 1.00 91.81 99 LEU A N 1
ATOM 771 C CA . LEU A 1 99 ? 6.415 7.119 -14.202 1.00 91.81 99 LEU A CA 1
ATOM 772 C C . LEU A 1 99 ? 5.416 8.154 -13.668 1.00 91.81 99 LEU A C 1
ATOM 774 O O . LEU A 1 99 ? 4.734 7.902 -12.672 1.00 91.81 99 LEU A O 1
ATOM 778 N N . GLU A 1 100 ? 5.371 9.339 -14.283 1.00 93.88 100 GLU A N 1
ATOM 779 C CA . GLU A 1 100 ? 4.703 10.525 -13.727 1.00 93.88 100 GLU A CA 1
ATOM 780 C C . GLU A 1 100 ? 3.223 10.279 -13.424 1.00 93.88 100 GLU A C 1
ATOM 782 O O . GLU A 1 100 ? 2.724 10.701 -12.381 1.00 93.88 100 GLU A O 1
ATOM 787 N N . GLU A 1 101 ? 2.518 9.563 -14.291 1.00 95.38 101 GLU A N 1
ATOM 788 C CA . GLU A 1 101 ? 1.104 9.256 -14.127 1.00 95.38 101 GLU A CA 1
ATOM 789 C C . GLU A 1 101 ? 0.837 8.259 -12.992 1.00 95.38 101 GLU A C 1
ATOM 791 O O . GLU A 1 101 ? -0.225 8.323 -12.375 1.00 95.38 101 GLU A O 1
ATOM 796 N N . LYS A 1 102 ? 1.811 7.406 -12.643 1.00 95.81 102 LYS A N 1
ATOM 797 C CA . LYS A 1 102 ? 1.671 6.384 -11.590 1.00 95.81 102 LYS A CA 1
ATOM 798 C C . LYS A 1 102 ? 2.379 6.719 -10.286 1.00 95.81 102 LYS A C 1
ATOM 800 O O . LYS A 1 102 ? 2.117 6.059 -9.285 1.00 95.81 102 LYS A O 1
ATOM 805 N N . PHE A 1 103 ? 3.245 7.729 -10.251 1.00 96.62 103 PHE A N 1
ATOM 806 C CA . PHE A 1 103 ? 4.080 8.013 -9.087 1.00 96.62 103 PHE A CA 1
ATOM 807 C C . PHE A 1 103 ? 3.878 9.417 -8.508 1.00 96.62 103 PHE A C 1
ATOM 809 O O . PHE A 1 103 ? 3.841 10.424 -9.218 1.00 96.62 103 PHE A O 1
ATOM 816 N N . LEU A 1 104 ? 3.799 9.501 -7.182 1.00 96.69 104 LEU A N 1
ATOM 817 C CA . LEU A 1 104 ? 3.771 10.750 -6.429 1.00 96.69 104 LEU A CA 1
ATOM 818 C C . LEU A 1 104 ? 4.922 10.781 -5.417 1.00 96.69 104 LEU A C 1
ATOM 820 O O . LEU A 1 104 ? 4.925 10.041 -4.433 1.00 96.69 104 LEU A O 1
ATOM 824 N N . PHE A 1 105 ? 5.861 11.707 -5.621 1.00 96.19 105 PHE A N 1
ATOM 825 C CA . PHE A 1 105 ? 6.920 11.987 -4.655 1.00 96.19 105 PHE A CA 1
ATOM 826 C C . PHE A 1 105 ? 6.358 12.789 -3.474 1.00 96.19 105 PHE A C 1
ATOM 828 O O . PHE A 1 105 ? 6.284 14.019 -3.517 1.00 96.19 105 PHE A O 1
ATOM 835 N N . ALA A 1 106 ? 5.907 12.105 -2.422 1.00 96.00 106 ALA A N 1
ATOM 836 C CA . ALA A 1 106 ? 5.290 12.763 -1.276 1.00 96.00 106 ALA A CA 1
ATOM 837 C C . ALA A 1 106 ? 5.569 12.057 0.050 1.00 96.00 106 ALA A C 1
ATOM 839 O O . ALA A 1 106 ? 5.655 10.836 0.153 1.00 96.00 106 ALA A O 1
ATOM 840 N N . ASN A 1 107 ? 5.652 12.866 1.108 1.00 94.75 107 ASN A N 1
ATOM 841 C CA . ASN A 1 107 ? 5.800 12.383 2.473 1.00 94.75 107 ASN A CA 1
ATOM 842 C C . ASN A 1 107 ? 4.419 12.155 3.092 1.00 94.75 107 ASN A C 1
ATOM 844 O O . ASN A 1 107 ? 3.745 13.120 3.465 1.00 94.75 107 ASN A O 1
ATOM 848 N N . PHE A 1 108 ? 4.026 10.899 3.286 1.00 93.25 108 PHE A N 1
ATOM 849 C CA . PHE A 1 108 ? 2.752 10.562 3.924 1.00 93.25 108 PHE A CA 1
ATOM 850 C C . PHE A 1 108 ? 2.693 10.874 5.435 1.00 93.25 108 PHE A C 1
ATOM 852 O O . PHE A 1 108 ? 1.643 10.713 6.054 1.00 93.25 108 PHE A O 1
ATOM 859 N N . ASN A 1 109 ? 3.759 11.416 6.035 1.00 94.25 109 ASN A N 1
ATOM 860 C CA . ASN A 1 109 ? 3.743 12.037 7.367 1.00 94.25 109 ASN A CA 1
ATOM 861 C C . ASN A 1 109 ? 3.406 13.534 7.350 1.00 94.25 109 ASN A C 1
ATOM 863 O O . ASN A 1 109 ? 3.140 14.114 8.403 1.00 94.25 109 ASN A O 1
ATOM 867 N N . LYS A 1 110 ? 3.447 14.199 6.188 1.00 96.12 110 LYS A N 1
ATOM 868 C CA . LYS A 1 110 ? 3.180 15.639 6.096 1.00 96.12 110 LYS A CA 1
ATOM 869 C C . LYS A 1 110 ? 1.688 15.923 5.992 1.00 96.12 110 LYS A C 1
ATOM 871 O O . LYS A 1 110 ? 0.898 15.129 5.486 1.00 96.12 110 LYS A O 1
ATOM 876 N N . GLU A 1 111 ? 1.310 17.095 6.481 1.00 92.81 111 GLU A N 1
ATOM 877 C CA . GLU A 1 111 ? -0.037 17.618 6.276 1.00 92.81 111 GLU A CA 1
ATOM 878 C C . GLU A 1 111 ? -0.295 17.871 4.795 1.00 92.81 111 GLU A C 1
ATOM 880 O O . GLU A 1 111 ? 0.627 18.181 4.042 1.00 92.81 111 GLU A O 1
ATOM 885 N N . GLY A 1 112 ? -1.547 17.725 4.368 1.00 94.69 112 GLY A N 1
ATOM 886 C CA . GLY A 1 112 ? -1.905 17.893 2.963 1.00 94.69 112 GLY A CA 1
ATOM 887 C C . GLY A 1 112 ? -1.455 16.740 2.062 1.00 94.69 112 GLY A C 1
ATOM 888 O O . GLY A 1 112 ? -1.640 16.830 0.855 1.00 94.69 112 GLY A O 1
ATOM 889 N N . PHE A 1 113 ? -0.922 15.641 2.605 1.00 97.25 113 PHE A N 1
ATOM 890 C CA . PHE A 1 113 ? -0.603 14.451 1.813 1.00 97.25 113 PHE A CA 1
ATOM 891 C C . PHE A 1 113 ? -1.825 13.923 1.042 1.00 97.25 113 PHE A C 1
ATOM 893 O O . PHE A 1 113 ? -1.784 13.771 -0.175 1.00 97.25 113 PHE A O 1
ATOM 900 N N . VAL A 1 114 ? -2.958 13.739 1.728 1.00 97.62 114 VAL A N 1
ATOM 901 C CA . VAL A 1 114 ? -4.208 13.290 1.084 1.00 97.62 114 VAL A CA 1
ATOM 902 C C . VAL A 1 114 ? -4.713 14.306 0.054 1.00 97.62 114 VAL A C 1
ATOM 904 O O . VAL A 1 114 ? -5.297 13.923 -0.954 1.00 97.62 114 VAL A O 1
ATOM 907 N N . LYS A 1 115 ? -4.459 15.603 0.268 1.00 97.25 115 LYS A N 1
ATOM 908 C CA . LYS A 1 115 ? -4.793 16.650 -0.705 1.00 97.25 115 LYS A CA 1
ATOM 909 C C . LYS A 1 115 ? -3.981 16.482 -1.997 1.00 97.25 115 LYS A C 1
ATOM 911 O O . LYS A 1 115 ? -4.581 16.522 -3.062 1.00 97.25 115 LYS A O 1
ATOM 916 N N . GLN A 1 116 ? -2.681 16.198 -1.903 1.00 97.81 116 GLN A N 1
ATOM 917 C CA . GLN A 1 116 ? -1.831 15.940 -3.074 1.00 97.81 116 GLN A CA 1
ATOM 918 C C . GLN A 1 116 ? -2.314 14.722 -3.878 1.00 97.81 116 GLN A C 1
ATOM 920 O O . GLN A 1 116 ? -2.390 14.788 -5.100 1.00 97.81 116 GLN A O 1
ATOM 925 N N . ILE A 1 117 ? -2.721 13.637 -3.203 1.00 97.62 117 ILE A N 1
ATOM 926 C CA . ILE A 1 117 ? -3.330 12.471 -3.872 1.00 97.62 117 ILE A CA 1
ATOM 927 C C . ILE A 1 117 ? -4.602 12.873 -4.626 1.00 97.62 117 ILE A C 1
ATOM 929 O O . ILE A 1 117 ? -4.809 12.456 -5.766 1.00 97.62 117 ILE A O 1
ATOM 933 N N . LYS A 1 118 ? -5.458 13.690 -4.001 1.00 97.31 118 LYS A N 1
ATOM 934 C CA . LYS A 1 118 ? -6.699 14.149 -4.631 1.00 97.31 118 LYS A CA 1
ATOM 935 C C . LYS A 1 118 ? -6.445 14.987 -5.871 1.00 97.31 118 LYS A C 1
ATOM 937 O O . LYS A 1 118 ? -7.079 14.749 -6.892 1.00 97.31 118 LYS A O 1
ATOM 942 N N . GLU A 1 119 ? -5.524 15.938 -5.764 1.00 96.62 119 GLU A N 1
ATOM 943 C CA . GLU A 1 119 ? -5.129 16.820 -6.861 1.00 96.62 119 GLU A CA 1
ATOM 944 C C . GLU A 1 119 ? -4.522 16.034 -8.024 1.00 96.62 119 GLU A C 1
ATOM 946 O O . GLU A 1 119 ? -4.795 16.362 -9.174 1.00 96.62 119 GLU A O 1
ATOM 951 N N . LYS A 1 120 ? -3.752 14.976 -7.738 1.00 96.50 120 LYS A N 1
ATOM 952 C CA . LYS A 1 120 ? -3.109 14.170 -8.778 1.00 96.50 120 LYS A CA 1
ATOM 953 C C . LYS A 1 120 ? -4.056 13.174 -9.453 1.00 96.50 120 LYS A C 1
ATOM 955 O O . LYS A 1 120 ? -4.050 13.073 -10.673 1.00 96.50 120 LYS A O 1
ATOM 960 N N . TRP A 1 121 ? -4.862 12.443 -8.678 1.00 96.38 121 TRP A N 1
ATOM 961 C CA . TRP A 1 121 ? -5.559 11.249 -9.183 1.00 96.38 121 TRP A CA 1
ATOM 962 C C . TRP A 1 121 ? -7.074 11.226 -8.964 1.00 96.38 121 TRP A C 1
ATOM 964 O O . TRP A 1 121 ? -7.754 10.411 -9.575 1.00 96.38 121 TRP A O 1
ATOM 974 N N . CYS A 1 122 ? -7.639 12.096 -8.119 1.00 94.69 122 CYS A N 1
ATOM 975 C CA . CYS A 1 122 ? -9.065 12.013 -7.755 1.00 94.69 122 CYS A CA 1
ATOM 976 C C . CYS A 1 122 ? -9.934 13.131 -8.356 1.00 94.69 122 CYS A C 1
ATOM 978 O O . CYS A 1 122 ? -11.099 13.248 -7.980 1.00 94.69 122 CYS A O 1
ATOM 980 N N . LEU A 1 123 ? -9.398 13.977 -9.247 1.00 91.81 123 LEU A N 1
ATOM 981 C CA . LEU A 1 123 ? -10.150 15.105 -9.821 1.00 91.81 123 LEU A CA 1
ATOM 982 C C . LEU A 1 123 ? -11.350 14.646 -10.662 1.00 91.81 123 LEU A C 1
ATOM 984 O O . LEU A 1 123 ? -12.429 15.219 -10.546 1.00 91.81 123 LEU A O 1
ATOM 988 N N . ASN A 1 124 ? -11.162 13.603 -11.474 1.00 88.62 124 ASN A N 1
ATOM 989 C CA . ASN A 1 124 ? -12.189 13.089 -12.388 1.00 88.62 124 ASN A CA 1
ATOM 990 C C . ASN A 1 124 ? -12.916 11.849 -11.849 1.00 88.62 124 ASN A C 1
ATOM 992 O O . ASN A 1 124 ? -13.985 11.506 -12.342 1.00 88.62 124 ASN A O 1
ATOM 996 N N . ASN A 1 125 ? -12.350 11.191 -10.837 1.00 88.38 125 ASN A N 1
ATOM 997 C CA . ASN A 1 125 ? -12.932 10.033 -10.173 1.00 88.38 125 ASN A CA 1
ATOM 998 C C . ASN A 1 125 ? -12.799 10.225 -8.654 1.00 88.38 125 ASN A C 1
ATOM 1000 O O . ASN A 1 125 ? -11.747 9.915 -8.086 1.00 88.38 125 ASN A O 1
ATOM 1004 N N . PRO A 1 126 ? -13.799 10.829 -7.986 1.00 83.62 126 PRO A N 1
ATOM 1005 C CA . PRO A 1 126 ? -13.746 11.016 -6.547 1.00 83.62 126 PRO A CA 1
ATOM 1006 C C . PRO A 1 126 ? -13.835 9.652 -5.862 1.00 83.62 126 PRO A C 1
ATOM 1008 O O . PRO A 1 126 ? -14.762 8.891 -6.114 1.00 83.62 126 PRO A O 1
ATOM 1011 N N . ASN A 1 127 ? -12.916 9.391 -4.933 1.00 88.62 127 ASN A N 1
ATOM 1012 C CA . ASN A 1 127 ? -12.814 8.132 -4.189 1.00 88.62 127 ASN A CA 1
ATOM 1013 C C . ASN A 1 127 ? -12.456 6.899 -5.040 1.00 88.62 127 ASN A C 1
ATOM 1015 O O . ASN A 1 127 ? -13.172 5.898 -4.990 1.00 88.62 127 ASN A O 1
ATOM 1019 N N . PRO A 1 128 ? -11.352 6.937 -5.802 1.00 91.88 128 PRO A N 1
ATOM 1020 C CA . PRO A 1 128 ? -11.074 5.894 -6.780 1.00 91.88 128 PRO A CA 1
ATOM 1021 C C . PRO A 1 128 ? -10.553 4.596 -6.145 1.00 91.88 128 PRO A C 1
ATOM 1023 O O . PRO A 1 128 ? -10.679 3.536 -6.742 1.00 91.88 128 PRO A O 1
ATOM 1026 N N . TYR A 1 129 ? -9.964 4.642 -4.944 1.00 98.19 129 TYR A N 1
ATOM 1027 C CA . TYR A 1 129 ? -9.148 3.528 -4.455 1.00 98.19 129 TYR A CA 1
ATOM 1028 C C . TYR A 1 129 ? -9.952 2.436 -3.753 1.00 98.19 129 TYR A C 1
ATOM 1030 O O . TYR A 1 129 ? -10.583 2.689 -2.725 1.00 98.19 129 TYR A O 1
ATOM 1038 N N . THR A 1 130 ? -9.847 1.195 -4.232 1.00 98.19 130 THR A N 1
ATOM 1039 C CA . THR A 1 130 ? -10.396 0.021 -3.530 1.00 98.19 130 THR A CA 1
ATOM 1040 C C . THR A 1 130 ? -9.461 -0.458 -2.420 1.00 98.19 130 THR A C 1
ATOM 1042 O O . THR A 1 130 ? -9.924 -0.942 -1.383 1.00 98.19 130 THR A O 1
ATOM 1045 N N . GLN A 1 131 ? -8.148 -0.264 -2.587 1.00 98.56 131 GLN A N 1
ATOM 1046 C CA . GLN A 1 131 ? -7.140 -0.575 -1.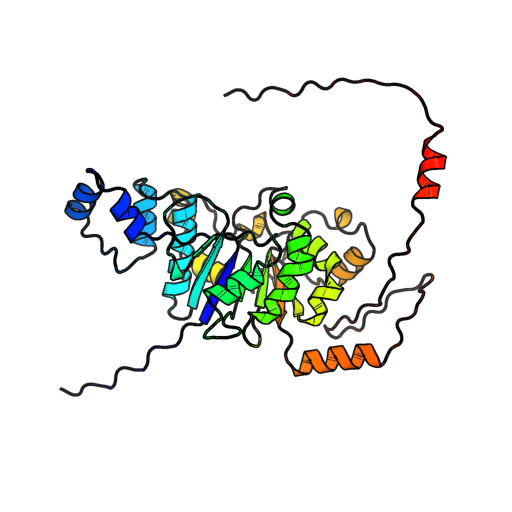574 1.00 98.56 131 GLN A CA 1
ATOM 1047 C C . GLN A 1 131 ? -6.125 0.562 -1.420 1.00 98.56 131 GLN A C 1
ATOM 1049 O O . GLN A 1 131 ? -5.646 1.128 -2.401 1.00 98.56 131 GLN A O 1
ATOM 1054 N N . ILE A 1 132 ? -5.753 0.852 -0.175 1.00 98.56 132 ILE A N 1
ATOM 1055 C CA . ILE A 1 132 ? -4.553 1.616 0.174 1.00 98.56 132 ILE A CA 1
ATOM 1056 C C . ILE A 1 132 ? -3.663 0.696 1.006 1.00 98.56 132 ILE A C 1
ATOM 1058 O O . ILE A 1 132 ? -4.072 0.217 2.062 1.00 98.56 132 ILE A O 1
ATOM 1062 N N . ILE A 1 133 ? -2.452 0.427 0.537 1.00 98.06 133 ILE A N 1
ATOM 1063 C CA . ILE A 1 133 ? -1.569 -0.587 1.113 1.00 98.06 133 ILE A CA 1
ATOM 1064 C C . ILE A 1 133 ? -0.303 0.107 1.598 1.00 98.06 133 ILE A C 1
ATOM 1066 O O . ILE A 1 133 ? 0.424 0.701 0.802 1.00 98.06 133 ILE A O 1
ATOM 1070 N N . LEU A 1 134 ? -0.042 0.047 2.905 1.00 96.12 134 LEU A N 1
ATOM 1071 C CA . LEU A 1 134 ? 1.232 0.489 3.456 1.00 96.12 134 LEU A CA 1
ATOM 1072 C C . LEU A 1 134 ? 2.265 -0.620 3.285 1.00 96.12 134 LEU A C 1
ATOM 1074 O O . LEU A 1 134 ? 2.172 -1.672 3.923 1.00 96.12 134 LEU A O 1
ATOM 1078 N N . ASP A 1 135 ? 3.229 -0.374 2.403 1.00 86.19 135 ASP A N 1
ATOM 1079 C CA . ASP A 1 135 ? 4.272 -1.332 2.096 1.00 86.19 135 ASP A CA 1
ATOM 1080 C C . ASP A 1 135 ? 5.222 -1.494 3.275 1.00 86.19 135 ASP A C 1
ATOM 1082 O O . ASP A 1 135 ? 5.608 -0.543 3.955 1.00 86.19 135 ASP A O 1
ATOM 1086 N N . TYR A 1 136 ? 5.559 -2.748 3.529 1.00 69.81 136 TYR A N 1
ATOM 1087 C CA . TYR A 1 136 ? 6.178 -3.195 4.769 1.00 69.81 136 TYR A CA 1
ATOM 1088 C C . TYR A 1 136 ? 7.432 -4.029 4.511 1.00 69.81 136 TYR A C 1
ATOM 1090 O O . TYR A 1 136 ? 7.995 -4.618 5.431 1.00 69.81 136 TYR A O 1
ATOM 1098 N N . PHE A 1 137 ? 7.856 -4.134 3.249 1.00 59.84 137 PHE A N 1
ATOM 1099 C CA . PHE A 1 137 ? 8.756 -5.201 2.816 1.00 59.84 137 PHE A CA 1
ATOM 1100 C C . PHE A 1 137 ? 10.208 -5.034 3.241 1.00 59.84 137 PHE A C 1
ATOM 1102 O O . PHE A 1 137 ? 11.048 -5.846 2.864 1.00 59.84 137 PHE A O 1
ATOM 1109 N N . TRP A 1 138 ? 10.501 -4.030 4.065 1.00 66.94 138 TRP A N 1
ATOM 1110 C CA . TRP A 1 138 ? 11.726 -3.992 4.839 1.00 66.94 138 TRP A CA 1
ATOM 1111 C C . TRP A 1 138 ? 11.579 -3.047 6.030 1.00 66.94 138 TRP A C 1
ATOM 1113 O O . TRP A 1 138 ? 11.918 -1.869 5.952 1.00 66.94 138 TRP A O 1
ATOM 1123 N N . ILE A 1 139 ? 11.046 -3.561 7.135 1.00 72.38 139 ILE A N 1
ATOM 1124 C CA . ILE A 1 139 ? 10.946 -2.808 8.387 1.00 72.38 139 ILE A CA 1
ATOM 1125 C C . ILE A 1 139 ? 11.892 -3.463 9.391 1.00 72.38 139 ILE A C 1
ATOM 1127 O O . ILE A 1 139 ? 11.455 -4.274 10.212 1.00 72.38 139 ILE A O 1
ATOM 1131 N N . PRO A 1 140 ? 13.205 -3.175 9.333 1.00 75.81 140 PRO A N 1
ATOM 1132 C CA . PRO A 1 140 ? 14.069 -3.572 10.427 1.00 75.81 140 PRO A CA 1
ATOM 1133 C C . PRO A 1 140 ? 13.574 -2.919 11.731 1.00 75.81 140 PRO A C 1
ATOM 1135 O O . PRO A 1 140 ? 12.912 -1.875 11.688 1.00 75.81 140 PRO A O 1
ATOM 1138 N N . PRO A 1 141 ? 13.881 -3.505 12.901 1.00 77.38 141 PRO A N 1
ATOM 1139 C CA . PRO A 1 141 ? 13.484 -2.926 14.181 1.00 77.38 141 PRO A CA 1
ATOM 1140 C C . PRO A 1 141 ? 13.873 -1.441 14.279 1.00 77.38 141 PRO A C 1
ATOM 1142 O O . PRO A 1 141 ? 15.022 -1.094 14.014 1.00 77.38 141 PRO A O 1
ATOM 1145 N N . GLY A 1 142 ? 12.927 -0.572 14.650 1.00 81.50 142 GLY A N 1
ATOM 1146 C CA . GLY A 1 142 ? 13.131 0.881 14.736 1.00 81.50 142 GLY A CA 1
ATOM 1147 C C . GLY A 1 142 ? 12.774 1.662 13.464 1.00 81.50 142 GLY A C 1
ATOM 1148 O O . GLY A 1 142 ? 12.512 2.863 13.533 1.00 81.50 142 GLY A O 1
ATOM 1149 N N . TRP A 1 143 ? 12.719 1.008 12.299 1.00 87.31 143 TRP A N 1
ATOM 1150 C CA . TRP A 1 143 ? 12.469 1.698 11.030 1.00 87.31 143 TRP A CA 1
ATOM 1151 C C . TRP A 1 143 ? 11.070 2.309 10.973 1.00 87.31 143 TRP A C 1
ATOM 1153 O O . TRP A 1 143 ? 10.893 3.433 10.506 1.00 87.31 143 TRP A O 1
ATOM 1163 N N . ALA A 1 144 ? 10.065 1.592 11.475 1.00 86.75 144 ALA A N 1
ATOM 1164 C CA . ALA A 1 144 ? 8.687 2.066 11.475 1.00 86.75 144 ALA A CA 1
ATOM 1165 C C . ALA A 1 144 ? 8.499 3.310 12.342 1.00 86.75 144 ALA A C 1
ATOM 1167 O O . ALA A 1 144 ? 7.770 4.222 11.963 1.00 86.75 144 ALA A O 1
ATOM 1168 N N . GLU A 1 145 ? 9.163 3.354 13.492 1.00 88.25 145 GLU A N 1
ATOM 1169 C CA . GLU A 1 145 ? 9.143 4.480 14.415 1.00 88.25 145 GLU A CA 1
ATOM 1170 C C . GLU A 1 145 ? 9.739 5.737 13.770 1.00 88.25 145 GLU A C 1
ATOM 1172 O O . GLU A 1 145 ? 9.210 6.836 13.945 1.00 88.25 145 GLU A O 1
ATOM 1177 N N . GLU A 1 146 ? 10.802 5.567 12.981 1.00 87.56 146 GLU A N 1
ATOM 1178 C CA . GLU A 1 146 ? 11.460 6.651 12.247 1.00 87.56 146 GLU A CA 1
ATOM 1179 C C . GLU A 1 146 ? 10.631 7.151 11.056 1.00 87.56 146 GLU A C 1
ATOM 1181 O O . GLU A 1 146 ? 10.593 8.352 10.777 1.00 87.56 146 GLU A O 1
ATOM 1186 N N . HIS A 1 147 ? 9.946 6.244 10.356 1.00 89.62 147 HIS A N 1
ATOM 1187 C CA . HIS A 1 147 ? 9.313 6.561 9.077 1.00 89.62 147 HIS A CA 1
ATOM 1188 C C . HIS A 1 147 ? 7.813 6.821 9.191 1.00 89.62 147 HIS A C 1
ATOM 1190 O O . HIS A 1 147 ? 7.266 7.519 8.337 1.00 89.62 147 HIS A O 1
ATOM 1196 N N . TRP A 1 148 ? 7.122 6.300 10.208 1.00 93.06 148 TRP A N 1
ATOM 1197 C CA . TRP A 1 148 ? 5.664 6.396 10.359 1.00 93.06 148 TRP A CA 1
ATOM 1198 C C . TRP A 1 148 ? 5.310 7.167 11.621 1.00 93.06 148 TRP A C 1
ATOM 1200 O O . TRP A 1 148 ? 5.004 6.622 12.678 1.00 93.06 148 TRP A O 1
ATOM 1210 N N . THR A 1 149 ? 5.352 8.484 11.511 1.00 94.56 149 THR A N 1
ATOM 1211 C CA . THR A 1 149 ? 5.132 9.390 12.636 1.00 94.56 149 THR A CA 1
ATOM 1212 C C . THR A 1 149 ? 3.680 9.379 13.117 1.00 94.56 149 THR A C 1
ATOM 1214 O O . THR A 1 149 ? 2.749 9.010 12.399 1.00 94.56 149 THR A O 1
ATOM 1217 N N . GLU A 1 150 ? 3.446 9.935 14.306 1.00 94.81 150 GLU A N 1
ATOM 1218 C CA . GLU A 1 150 ? 2.094 10.188 14.809 1.00 94.81 150 GLU A CA 1
ATOM 1219 C C . GLU A 1 150 ? 1.212 10.989 13.862 1.00 94.81 150 GLU A C 1
ATOM 1221 O O . GLU A 1 150 ? -0.002 10.772 13.819 1.00 94.81 150 GLU A O 1
ATOM 1226 N N . LYS A 1 151 ? 1.792 11.873 13.052 1.00 95.06 151 LYS A N 1
ATOM 1227 C CA . LYS A 1 151 ? 1.019 12.673 12.107 1.00 95.06 151 LYS A CA 1
ATOM 1228 C C . LYS A 1 151 ? 0.367 11.812 11.021 1.00 95.06 151 LYS A C 1
ATOM 1230 O O . LYS A 1 151 ? -0.781 12.079 10.661 1.00 95.06 151 LYS A O 1
ATOM 1235 N N . PHE A 1 152 ? 1.025 10.738 10.573 1.00 96.81 152 PHE A N 1
ATOM 1236 C CA . PHE A 1 152 ? 0.427 9.780 9.640 1.00 96.81 152 PHE A CA 1
ATOM 1237 C C . PHE A 1 152 ? -0.860 9.175 10.223 1.00 96.81 152 PHE A C 1
ATOM 1239 O O . PHE A 1 152 ? -1.929 9.323 9.631 1.00 96.81 152 PHE A O 1
ATOM 1246 N N . PHE A 1 153 ? -0.790 8.602 11.426 1.00 97.38 153 PHE A N 1
ATOM 1247 C CA . PHE A 1 153 ? -1.921 7.917 12.068 1.00 97.38 153 PHE A CA 1
ATOM 1248 C C . PHE A 1 153 ? -3.024 8.854 12.569 1.00 97.38 153 PHE A C 1
ATOM 1250 O O . PHE A 1 153 ? -4.202 8.507 12.547 1.00 97.38 153 PHE A O 1
ATOM 1257 N N . SER A 1 154 ? -2.655 10.043 13.040 1.00 96.81 154 SER A N 1
ATOM 1258 C CA . SER A 1 154 ? -3.584 10.978 13.682 1.00 96.81 154 SER A CA 1
ATOM 1259 C C . SER A 1 154 ? -4.272 11.939 12.714 1.00 96.81 154 SER A C 1
ATOM 1261 O O . SER A 1 154 ? -5.292 12.528 13.086 1.00 96.81 154 SER A O 1
ATOM 1263 N N . THR A 1 155 ? -3.713 12.116 11.509 1.00 96.56 155 THR A N 1
ATOM 1264 C CA . THR A 1 155 ? -4.178 13.086 10.505 1.00 96.56 155 THR A CA 1
ATOM 1265 C C . THR A 1 155 ? -4.462 12.418 9.163 1.00 96.56 155 THR A C 1
ATOM 1267 O O . THR A 1 155 ? -5.598 12.444 8.695 1.00 96.56 155 THR A O 1
ATOM 1270 N N . ASN A 1 156 ? -3.458 11.805 8.533 1.00 97.56 156 ASN A N 1
ATOM 1271 C CA . ASN A 1 156 ? -3.588 11.338 7.149 1.00 97.56 156 ASN A CA 1
ATOM 1272 C C . ASN A 1 156 ? -4.415 10.055 7.028 1.00 97.56 156 ASN A C 1
ATOM 1274 O O . ASN A 1 156 ? -5.293 9.980 6.172 1.00 97.56 156 ASN A O 1
ATOM 1278 N N . LEU A 1 157 ? -4.201 9.094 7.924 1.00 98.00 157 LEU A N 1
ATOM 1279 C CA . LEU A 1 157 ? -4.912 7.821 7.932 1.00 98.00 157 LEU A CA 1
ATOM 1280 C C . LEU A 1 157 ? -6.442 7.993 8.094 1.00 98.00 157 LEU A C 1
ATOM 1282 O O . LEU A 1 157 ? -7.177 7.448 7.274 1.00 98.00 157 LEU A O 1
ATOM 1286 N N . PRO A 1 158 ? -6.968 8.823 9.026 1.00 98.06 158 PRO A N 1
ATOM 1287 C CA . PRO A 1 158 ? -8.390 9.179 9.052 1.00 98.06 158 PRO A CA 1
ATOM 1288 C C . PRO A 1 158 ? -8.909 9.810 7.751 1.00 98.06 158 PRO A C 1
ATOM 1290 O O . PRO A 1 158 ? -10.054 9.568 7.363 1.00 98.06 158 PRO A O 1
ATOM 1293 N N . ASN A 1 159 ? -8.075 10.615 7.082 1.00 97.81 159 ASN A N 1
ATOM 1294 C CA . ASN A 1 159 ? -8.435 11.346 5.867 1.00 97.81 159 ASN A CA 1
ATOM 1295 C C . ASN A 1 159 ? -8.475 10.461 4.611 1.00 97.81 159 ASN A C 1
ATOM 1297 O O . ASN A 1 159 ? -9.104 10.858 3.624 1.00 97.81 159 ASN A O 1
ATOM 1301 N N . PHE A 1 160 ? -7.889 9.258 4.643 1.00 98.44 160 PHE A N 1
ATOM 1302 C CA . PHE A 1 160 ? -8.014 8.283 3.554 1.00 98.44 160 PHE A CA 1
ATOM 1303 C C . PHE A 1 160 ? -9.461 7.892 3.251 1.00 98.44 160 PHE A C 1
ATOM 1305 O O . PHE A 1 160 ? -9.774 7.570 2.110 1.00 98.44 160 PHE A O 1
ATOM 1312 N N . ALA A 1 161 ? -10.375 8.038 4.214 1.00 97.75 161 ALA A N 1
ATOM 1313 C CA . ALA A 1 161 ? -11.806 7.835 3.994 1.00 97.75 161 ALA A CA 1
ATOM 1314 C C . ALA A 1 161 ? -12.377 8.683 2.844 1.00 97.75 161 ALA A C 1
ATOM 1316 O O . ALA A 1 161 ? -13.395 8.338 2.262 1.00 97.75 161 ALA A O 1
ATOM 1317 N N . SER A 1 162 ? -11.717 9.795 2.514 1.00 97.06 162 SER A N 1
ATOM 1318 C CA . SER A 1 162 ? -12.133 10.720 1.459 1.00 97.06 162 SER A CA 1
ATOM 1319 C C . SER A 1 162 ? -11.482 10.474 0.093 1.00 97.06 162 SER A C 1
ATOM 1321 O O . SER A 1 162 ? -11.563 11.350 -0.767 1.00 97.06 162 SER A O 1
ATOM 1323 N N . ILE A 1 163 ? -10.766 9.356 -0.063 1.00 97.81 163 ILE A N 1
ATOM 1324 C CA . ILE A 1 163 ? -10.207 8.879 -1.338 1.00 97.81 163 ILE A CA 1
ATOM 1325 C C . ILE A 1 163 ? -10.461 7.377 -1.567 1.00 97.81 163 ILE A C 1
ATOM 1327 O O . ILE A 1 163 ? -10.088 6.855 -2.613 1.00 97.81 163 ILE A O 1
ATOM 1331 N N . LEU A 1 164 ? -11.089 6.685 -0.614 1.00 98.25 164 LEU A N 1
ATOM 1332 C CA . LEU A 1 164 ? -11.440 5.271 -0.718 1.00 98.25 164 LEU A CA 1
ATOM 1333 C C . LEU A 1 164 ? -12.822 5.094 -1.336 1.00 98.25 164 LEU A C 1
ATOM 1335 O O . LEU A 1 164 ? -13.786 5.706 -0.873 1.00 98.25 164 LEU A O 1
ATOM 1339 N N . ALA A 1 165 ? -12.915 4.201 -2.315 1.00 97.44 165 ALA A N 1
ATOM 1340 C CA . ALA A 1 165 ? -14.166 3.730 -2.886 1.00 97.44 165 ALA A CA 1
ATOM 1341 C C . ALA A 1 165 ? -15.075 3.108 -1.803 1.00 97.44 165 ALA A C 1
ATOM 1343 O O . ALA A 1 165 ? -14.598 2.734 -0.723 1.00 97.44 165 ALA A O 1
ATOM 1344 N N . PRO A 1 166 ? -16.389 2.952 -2.058 1.00 95.56 166 PRO A N 1
ATOM 1345 C CA . PRO A 1 166 ? -17.272 2.218 -1.156 1.00 95.56 166 PRO A CA 1
ATOM 1346 C C . PRO A 1 166 ? -16.704 0.834 -0.809 1.00 95.56 166 PRO A C 1
ATOM 1348 O O . PRO A 1 166 ? -16.300 0.087 -1.695 1.00 95.56 166 PRO A O 1
ATOM 1351 N N . ASN A 1 167 ? -16.681 0.494 0.484 1.00 94.44 167 ASN A N 1
ATOM 1352 C CA . ASN A 1 167 ? -16.053 -0.720 1.036 1.00 94.44 167 ASN A CA 1
ATOM 1353 C C . ASN A 1 167 ? -14.526 -0.824 0.855 1.00 94.44 167 ASN A C 1
ATOM 1355 O O . ASN A 1 167 ? -13.948 -1.862 1.180 1.00 94.44 167 ASN A O 1
ATOM 1359 N N . GLY A 1 168 ? -13.868 0.240 0.393 1.00 98.00 168 GLY A N 1
ATOM 1360 C CA . GLY A 1 168 ? -12.421 0.290 0.258 1.00 98.00 168 GLY A CA 1
ATOM 1361 C C . GLY A 1 168 ? -11.709 0.089 1.596 1.00 98.00 168 GLY A C 1
ATOM 1362 O O . GLY A 1 168 ? -12.241 0.410 2.668 1.00 98.00 168 GLY A O 1
ATOM 1363 N N . CYS A 1 169 ? -10.501 -0.464 1.534 1.00 98.56 169 CYS A N 1
ATOM 1364 C CA . CYS A 1 169 ? -9.740 -0.860 2.715 1.00 98.56 169 CYS A CA 1
ATOM 1365 C C . CYS A 1 169 ? -8.353 -0.215 2.758 1.00 98.56 169 CYS A C 1
ATOM 1367 O O . CYS A 1 169 ? -7.698 -0.040 1.732 1.00 98.56 169 CYS A O 1
ATOM 1369 N N . VAL A 1 170 ? -7.886 0.090 3.970 1.00 98.62 170 VAL A N 1
ATOM 1370 C CA . VAL A 1 170 ? -6.477 0.389 4.248 1.00 98.62 170 VAL A CA 1
ATOM 1371 C C . VAL A 1 170 ? -5.845 -0.807 4.946 1.00 98.62 170 VAL A C 1
ATOM 1373 O O . VAL A 1 170 ? -6.382 -1.280 5.950 1.00 98.62 170 VAL A O 1
ATOM 1376 N N . TYR A 1 171 ? -4.696 -1.253 4.450 1.00 98.12 171 TYR A N 1
ATOM 1377 C CA . TYR A 1 171 ? -3.918 -2.341 5.034 1.00 98.12 171 TYR A CA 1
ATOM 1378 C C . TYR A 1 171 ? -2.630 -1.800 5.638 1.00 98.12 171 TYR A C 1
ATOM 1380 O O . TYR A 1 171 ? -1.831 -1.156 4.955 1.00 98.12 171 TYR A O 1
ATOM 1388 N N . LEU A 1 172 ? -2.440 -2.063 6.929 1.00 97.19 172 LEU A N 1
ATOM 1389 C CA . LEU A 1 172 ? -1.254 -1.673 7.685 1.00 97.19 172 LEU A CA 1
ATOM 1390 C C . LEU A 1 172 ? -0.619 -2.927 8.295 1.00 97.19 172 LEU A C 1
ATOM 1392 O O . LEU A 1 172 ? -1.358 -3.776 8.798 1.00 97.19 172 LEU A O 1
ATOM 1396 N N . PRO A 1 173 ? 0.714 -3.065 8.304 1.00 95.19 173 PRO A N 1
ATOM 1397 C CA . PRO A 1 173 ? 1.347 -4.248 8.874 1.00 95.19 173 PRO A CA 1
ATOM 1398 C C . PRO A 1 173 ? 1.141 -4.311 10.385 1.00 95.19 173 PRO A C 1
ATOM 1400 O O . PRO A 1 173 ? 1.184 -3.296 11.091 1.00 95.19 173 PRO A O 1
ATOM 1403 N N . PHE A 1 174 ? 0.925 -5.520 10.887 1.00 93.94 174 PHE A N 1
ATOM 1404 C CA . PHE A 1 174 ? 0.658 -5.772 12.294 1.00 93.94 174 PHE A CA 1
ATOM 1405 C C . PHE A 1 174 ? 1.956 -5.908 13.095 1.00 93.94 174 PHE A C 1
ATOM 1407 O O . PHE A 1 174 ? 2.448 -6.998 13.362 1.00 93.94 174 PHE A O 1
ATOM 1414 N N . GLN A 1 175 ? 2.510 -4.766 13.485 1.00 91.31 175 GLN A N 1
ATOM 1415 C CA . GLN A 1 175 ? 3.703 -4.663 14.330 1.00 91.31 175 GLN A CA 1
ATOM 1416 C C . GLN A 1 175 ? 3.464 -3.727 15.522 1.00 91.31 175 GLN A C 1
ATOM 1418 O O . GLN A 1 175 ? 2.481 -2.982 15.533 1.00 91.31 175 GLN A O 1
ATOM 1423 N N . GLU A 1 176 ? 4.374 -3.738 16.505 1.00 90.88 176 GLU A N 1
ATOM 1424 C CA . GLU A 1 176 ? 4.229 -3.015 17.782 1.00 90.88 176 GLU A CA 1
ATOM 1425 C C . GLU A 1 176 ? 3.913 -1.531 17.563 1.00 90.88 176 GLU A C 1
ATOM 1427 O O . GLU A 1 176 ? 2.900 -1.037 18.061 1.00 90.88 176 GLU A O 1
ATOM 1432 N N . HIS A 1 177 ? 4.721 -0.837 16.757 1.00 92.06 177 HIS A N 1
ATOM 1433 C CA . HIS A 1 177 ? 4.527 0.585 16.481 1.00 92.06 177 HIS A CA 1
ATOM 1434 C C . HIS A 1 177 ? 3.178 0.870 15.813 1.00 92.06 177 HIS A C 1
ATOM 1436 O O . HIS A 1 177 ? 2.357 1.611 16.350 1.00 92.06 177 HIS A O 1
ATOM 1442 N N . THR A 1 178 ? 2.895 0.233 14.674 1.00 93.62 178 THR A N 1
ATOM 1443 C CA . THR A 1 178 ? 1.645 0.440 13.927 1.00 93.62 178 THR A CA 1
ATOM 1444 C C . THR A 1 178 ? 0.408 0.145 14.775 1.00 93.62 178 THR A C 1
ATOM 1446 O O . THR A 1 178 ? -0.556 0.913 14.740 1.00 93.62 178 THR A O 1
ATOM 1449 N N . PHE A 1 179 ? 0.437 -0.937 15.560 1.00 93.38 179 PHE A N 1
ATOM 1450 C CA . PHE A 1 179 ? -0.649 -1.302 16.463 1.00 93.38 179 PHE A CA 1
ATOM 1451 C C . PHE A 1 179 ? -0.869 -0.230 17.529 1.00 93.38 179 PHE A C 1
ATOM 1453 O O . PHE A 1 179 ? -1.974 0.307 17.625 1.00 93.38 179 PHE A O 1
ATOM 1460 N N . ASN A 1 180 ? 0.183 0.162 18.254 1.00 91.62 180 ASN A N 1
ATOM 1461 C CA . ASN A 1 180 ? 0.101 1.191 19.293 1.00 91.62 180 ASN A CA 1
ATOM 1462 C C . ASN A 1 180 ? -0.412 2.522 18.733 1.00 91.62 180 ASN A C 1
ATOM 1464 O O . ASN A 1 180 ? -1.267 3.173 19.336 1.00 91.62 180 ASN A O 1
ATOM 1468 N N . MET A 1 181 ? 0.050 2.911 17.545 1.00 94.75 181 MET A N 1
ATOM 1469 C CA . MET A 1 181 ? -0.381 4.148 16.902 1.00 94.75 181 MET A CA 1
ATOM 1470 C C . MET A 1 181 ? -1.842 4.105 16.444 1.00 94.75 181 MET A C 1
ATOM 1472 O O . MET A 1 181 ? -2.544 5.117 16.557 1.00 94.75 181 MET A O 1
ATOM 1476 N N . CYS A 1 182 ? -2.328 2.946 15.988 1.00 94.81 182 CYS A N 1
ATOM 1477 C CA . CYS A 1 182 ? -3.745 2.739 15.690 1.00 94.81 182 CYS A CA 1
ATOM 1478 C C . CYS A 1 182 ? -4.601 2.779 16.960 1.00 94.81 182 CYS A C 1
ATOM 1480 O O . CYS A 1 182 ? -5.635 3.446 16.963 1.00 94.81 182 CYS A O 1
ATOM 1482 N N . VAL A 1 183 ? -4.163 2.131 18.045 1.00 92.12 183 VAL A N 1
ATOM 1483 C CA . VAL A 1 183 ? -4.858 2.145 19.343 1.00 92.12 183 VAL A CA 1
ATOM 1484 C C . VAL A 1 183 ? -4.937 3.568 19.897 1.00 92.12 183 VAL A C 1
ATOM 1486 O O . VAL A 1 183 ? -6.031 4.042 20.200 1.00 92.12 183 VAL A O 1
ATOM 1489 N N . LYS A 1 184 ? -3.817 4.303 19.923 1.00 91.81 184 LYS A N 1
ATOM 1490 C CA . LYS A 1 184 ? -3.765 5.707 20.366 1.00 91.81 184 LYS A CA 1
ATOM 1491 C C . LYS A 1 184 ? -4.727 6.608 19.582 1.00 91.81 184 LYS A C 1
ATOM 1493 O O . LYS A 1 184 ? -5.289 7.552 20.129 1.00 91.81 184 LYS A O 1
ATOM 1498 N N . ASN A 1 185 ? -4.945 6.317 18.298 1.00 94.88 185 ASN A N 1
ATOM 1499 C CA . ASN A 1 185 ? -5.806 7.105 17.413 1.00 94.88 185 ASN A CA 1
ATOM 1500 C C . ASN A 1 185 ? -7.172 6.455 17.136 1.00 94.88 185 ASN A C 1
ATOM 1502 O O . ASN A 1 185 ? -7.903 6.923 16.256 1.00 94.88 185 ASN A O 1
ATOM 1506 N N . ILE A 1 186 ? -7.564 5.422 17.890 1.00 93.00 186 ILE A N 1
ATOM 1507 C CA . ILE A 1 186 ? -8.736 4.595 17.571 1.00 93.00 186 ILE A CA 1
ATOM 1508 C C . ILE A 1 186 ? -10.034 5.408 17.497 1.00 93.00 186 ILE A C 1
ATOM 1510 O O . ILE A 1 186 ? -10.860 5.184 16.614 1.00 93.00 186 ILE A O 1
ATOM 1514 N N . ASN A 1 187 ? -10.180 6.427 18.349 1.00 90.81 187 ASN A N 1
ATOM 1515 C CA . ASN A 1 187 ? -11.347 7.315 18.366 1.00 90.81 187 ASN A CA 1
ATOM 1516 C C . ASN A 1 187 ? -11.475 8.160 17.091 1.00 90.81 187 ASN A C 1
ATOM 1518 O O . ASN A 1 187 ? -12.587 8.498 16.682 1.00 90.81 187 ASN A O 1
ATOM 1522 N N . LYS A 1 188 ? -10.351 8.503 16.448 1.00 95.38 188 LYS A N 1
ATOM 1523 C CA . LYS A 1 188 ? -10.341 9.195 15.153 1.00 95.38 188 LYS A CA 1
ATOM 1524 C C . LYS A 1 188 ? -10.637 8.218 14.022 1.00 95.38 188 LYS A C 1
ATOM 1526 O O . LYS A 1 188 ? -11.474 8.523 13.179 1.00 95.38 188 LYS A O 1
ATOM 1531 N N . LEU A 1 189 ? -10.006 7.042 14.041 1.00 95.88 189 LEU A N 1
ATOM 1532 C CA . LEU A 1 189 ? -10.176 6.017 13.008 1.00 95.88 189 LEU A CA 1
ATOM 1533 C C . LEU A 1 189 ? -11.624 5.510 12.946 1.00 95.88 189 LEU A C 1
ATOM 1535 O O . LEU A 1 189 ? -12.236 5.526 11.882 1.00 95.88 189 LEU A O 1
ATOM 1539 N N . ARG A 1 190 ? -12.234 5.196 14.094 1.00 93.12 190 ARG A N 1
ATOM 1540 C CA . ARG A 1 190 ? -13.621 4.700 14.183 1.00 93.12 190 ARG A CA 1
ATOM 1541 C C . ARG A 1 190 ? -14.694 5.684 13.718 1.00 93.12 190 ARG A C 1
ATOM 1543 O O . ARG A 1 190 ? -15.854 5.307 13.613 1.00 93.12 190 ARG A O 1
ATOM 1550 N N . LYS A 1 191 ? -14.345 6.948 13.449 1.00 94.88 191 LYS A N 1
ATOM 1551 C CA . LYS A 1 191 ? -15.280 7.887 12.810 1.00 94.88 191 LYS A CA 1
ATOM 1552 C C . LYS A 1 191 ? -15.616 7.464 11.385 1.00 94.88 191 LYS A C 1
ATOM 1554 O O . LYS A 1 191 ? -16.730 7.725 10.961 1.00 94.88 191 LYS A O 1
ATOM 1559 N N . ASN A 1 192 ? -14.673 6.831 10.689 1.00 96.94 192 ASN A N 1
ATOM 1560 C CA . ASN A 1 192 ? -14.811 6.487 9.277 1.00 96.94 192 ASN A CA 1
ATOM 1561 C C . ASN A 1 192 ? -14.553 5.003 8.988 1.00 96.94 192 ASN A C 1
ATOM 1563 O O . ASN A 1 192 ? -14.916 4.535 7.916 1.00 96.94 192 ASN A O 1
ATOM 1567 N N . PHE A 1 193 ? -13.925 4.269 9.910 1.00 97.44 193 PHE A N 1
ATOM 1568 C CA . PHE A 1 193 ? -13.432 2.920 9.654 1.00 97.44 193 PHE A CA 1
ATOM 1569 C C . PHE A 1 193 ? -13.945 1.888 10.656 1.00 97.44 193 PHE A C 1
ATOM 1571 O O . PHE A 1 193 ? -13.992 2.139 11.862 1.00 97.44 193 PHE A O 1
ATOM 1578 N N . SER A 1 194 ? -14.229 0.690 10.147 1.00 95.31 194 SER A N 1
ATOM 1579 C CA . SER A 1 194 ? -14.228 -0.540 10.934 1.00 95.31 194 SER A CA 1
ATOM 1580 C C . SER A 1 194 ? -12.796 -1.073 11.012 1.00 95.31 194 SER A C 1
ATOM 1582 O O . SER A 1 194 ? -12.120 -1.184 9.988 1.00 95.31 194 SER A O 1
ATOM 1584 N N . VAL A 1 195 ? -12.323 -1.359 12.227 1.00 94.81 195 VAL A N 1
ATOM 1585 C CA . VAL A 1 195 ? -10.961 -1.849 12.483 1.00 94.81 195 VAL A CA 1
ATOM 1586 C C . VAL A 1 195 ? -11.028 -3.340 12.765 1.00 94.81 195 VAL A C 1
ATOM 1588 O O . VAL A 1 195 ? -11.637 -3.756 13.747 1.00 94.81 195 VAL A O 1
ATOM 1591 N N . THR A 1 196 ? -10.399 -4.121 11.898 1.00 95.00 196 THR A N 1
ATOM 1592 C CA . THR A 1 196 ? -10.322 -5.584 11.968 1.00 95.00 196 THR A CA 1
ATOM 1593 C C . THR A 1 196 ? -8.878 -6.028 11.747 1.00 95.00 196 THR A C 1
ATOM 1595 O O . THR A 1 196 ? -7.994 -5.199 11.510 1.00 95.00 196 THR A O 1
ATOM 1598 N N . PHE A 1 197 ? -8.624 -7.326 11.848 1.00 95.25 197 PHE A N 1
ATOM 1599 C CA . PHE A 1 197 ? -7.286 -7.892 11.768 1.00 95.25 197 PHE A CA 1
ATOM 1600 C C . PHE A 1 197 ? -7.292 -9.055 10.785 1.00 95.25 197 PHE A C 1
ATOM 1602 O O . PHE A 1 197 ? -8.176 -9.901 10.870 1.00 95.25 197 PHE A O 1
ATOM 1609 N N . LEU A 1 198 ? -6.334 -9.070 9.857 1.00 95.56 198 LEU A N 1
ATOM 1610 C CA . LEU A 1 198 ? -6.177 -10.164 8.900 1.00 95.56 198 LEU A CA 1
ATOM 1611 C C . LEU A 1 198 ? -5.178 -11.188 9.413 1.00 95.56 198 LEU A C 1
ATOM 1613 O O . LEU A 1 198 ? -4.077 -10.834 9.859 1.00 95.56 198 LEU A O 1
ATOM 1617 N N . LYS A 1 199 ? -5.560 -12.455 9.291 1.00 95.62 199 LYS A N 1
ATOM 1618 C CA . LYS A 1 199 ? -4.755 -13.625 9.631 1.00 95.62 199 LYS A CA 1
ATOM 1619 C C . LYS A 1 199 ? -3.967 -14.115 8.414 1.00 95.62 199 LYS A C 1
ATOM 1621 O O . LYS A 1 199 ? -4.271 -13.766 7.276 1.00 95.62 199 LYS A O 1
ATOM 1626 N N . LYS A 1 200 ? -2.971 -14.978 8.640 1.00 94.56 200 LYS A N 1
ATOM 1627 C CA . LYS A 1 200 ? -2.129 -15.569 7.574 1.00 94.56 200 LYS A CA 1
ATOM 1628 C C . LYS A 1 200 ? -2.924 -16.160 6.403 1.00 94.56 200 LYS A C 1
ATOM 1630 O O . LYS A 1 200 ? -2.523 -16.020 5.257 1.00 94.56 200 LYS A O 1
ATOM 1635 N N . GLY A 1 201 ? -4.041 -16.828 6.692 1.00 95.88 201 GLY A N 1
ATOM 1636 C CA . GLY A 1 201 ? -4.882 -17.467 5.673 1.00 95.88 201 GLY A CA 1
ATOM 1637 C C . GLY A 1 201 ? -5.746 -16.500 4.859 1.00 95.88 201 GLY A C 1
ATOM 1638 O O . GLY A 1 201 ? -6.473 -16.943 3.980 1.00 95.88 201 GLY A O 1
ATOM 1639 N N . GLU A 1 202 ? -5.700 -15.201 5.159 1.00 96.69 202 GLU A N 1
ATOM 1640 C CA . GLU A 1 202 ? -6.576 -14.175 4.579 1.00 96.69 202 GLU A CA 1
ATOM 1641 C C . GLU A 1 202 ? -5.787 -13.138 3.759 1.00 96.69 202 GLU A C 1
ATOM 1643 O O . GLU A 1 202 ? -6.347 -12.149 3.287 1.00 96.69 202 GLU A O 1
ATOM 1648 N N . LEU A 1 203 ? -4.477 -13.341 3.578 1.00 95.62 203 LEU A N 1
ATOM 1649 C CA . LEU A 1 203 ? -3.595 -12.356 2.943 1.00 95.62 203 LEU A CA 1
ATOM 1650 C C . LEU A 1 203 ? -3.811 -12.202 1.436 1.00 95.62 203 LEU A C 1
ATOM 1652 O O . LEU A 1 203 ? -3.488 -11.149 0.887 1.00 95.62 203 LEU A O 1
ATOM 1656 N N . ASP A 1 204 ? -4.438 -13.189 0.790 1.00 97.00 204 ASP A N 1
ATOM 1657 C CA . ASP A 1 204 ? -4.862 -13.122 -0.615 1.00 97.00 204 ASP A CA 1
ATOM 1658 C C . ASP A 1 204 ? -5.827 -11.958 -0.906 1.00 97.00 204 ASP A C 1
ATOM 1660 O O . ASP A 1 204 ? -6.036 -11.595 -2.065 1.00 97.00 204 ASP A O 1
ATOM 1664 N N . GLU A 1 205 ? -6.421 -11.353 0.128 1.00 97.31 205 GLU A N 1
ATOM 1665 C CA . GLU A 1 205 ? -7.227 -10.141 -0.012 1.00 97.31 205 GLU A CA 1
ATOM 1666 C C . GLU A 1 205 ? -6.388 -8.915 -0.432 1.00 97.31 205 GLU A C 1
ATOM 1668 O O . GLU A 1 205 ? -6.876 -8.029 -1.144 1.00 97.31 205 GLU A O 1
ATOM 1673 N N . ILE A 1 206 ? -5.120 -8.852 -0.017 1.00 97.38 206 ILE A N 1
ATOM 1674 C CA . ILE A 1 206 ? -4.233 -7.713 -0.264 1.00 97.38 206 ILE A CA 1
ATOM 1675 C C . ILE A 1 206 ? -3.597 -7.890 -1.643 1.00 97.38 206 ILE A C 1
ATOM 1677 O O . ILE A 1 206 ? -2.692 -8.710 -1.811 1.00 97.38 206 ILE A O 1
ATOM 1681 N N . ALA A 1 207 ? -4.022 -7.088 -2.625 1.00 97.81 207 ALA A N 1
ATOM 1682 C CA . ALA A 1 207 ? -3.621 -7.251 -4.028 1.00 97.81 207 ALA A CA 1
ATOM 1683 C C . ALA A 1 207 ? -2.094 -7.299 -4.194 1.00 97.81 207 ALA A C 1
ATOM 1685 O O . ALA A 1 207 ? -1.551 -8.175 -4.865 1.00 97.81 207 ALA A O 1
ATOM 1686 N N . LEU A 1 208 ? -1.397 -6.389 -3.508 1.00 96.69 208 LEU A N 1
ATOM 1687 C CA . LEU A 1 208 ? 0.057 -6.313 -3.536 1.00 96.69 208 LEU A CA 1
ATOM 1688 C C . LEU A 1 208 ? 0.736 -7.549 -2.934 1.00 96.69 208 LEU A C 1
ATOM 1690 O O . LEU A 1 208 ? 1.752 -7.989 -3.468 1.00 96.69 208 LEU A O 1
ATOM 1694 N N . TRP A 1 209 ? 0.214 -8.096 -1.830 1.00 95.81 209 TRP A N 1
ATOM 1695 C CA . TRP A 1 209 ? 0.770 -9.306 -1.218 1.00 95.81 209 TRP A CA 1
ATOM 1696 C C . TRP A 1 209 ? 0.562 -10.499 -2.144 1.00 95.81 209 TRP A C 1
ATOM 1698 O O . TRP A 1 209 ? 1.542 -11.140 -2.519 1.00 95.81 209 TRP A O 1
ATOM 1708 N N . LYS A 1 210 ? -0.687 -10.719 -2.574 1.00 96.75 210 LYS A N 1
ATOM 1709 C CA . LYS A 1 210 ? -1.086 -11.839 -3.429 1.00 96.75 210 LYS A CA 1
ATOM 1710 C C . LYS A 1 210 ? -0.221 -11.921 -4.678 1.00 96.75 210 LYS A C 1
ATOM 1712 O O . LYS A 1 210 ? 0.439 -12.924 -4.907 1.00 96.75 210 LYS A O 1
ATOM 1717 N N . HIS A 1 211 ? -0.148 -10.830 -5.435 1.00 96.62 211 HIS A N 1
ATOM 1718 C CA . HIS A 1 211 ? 0.584 -10.828 -6.698 1.00 96.62 211 HIS A CA 1
ATOM 1719 C C . HIS A 1 211 ? 2.104 -10.743 -6.525 1.00 96.62 211 HIS A C 1
ATOM 1721 O O . HIS A 1 211 ? 2.846 -11.073 -7.443 1.00 96.62 211 HIS A O 1
ATOM 1727 N N . THR A 1 212 ? 2.603 -10.383 -5.336 1.00 95.44 212 THR A N 1
ATOM 1728 C CA . THR A 1 212 ? 4.025 -10.593 -5.023 1.00 95.44 212 THR A CA 1
ATOM 1729 C C . THR A 1 212 ? 4.357 -12.090 -4.952 1.00 95.44 212 THR A C 1
ATOM 1731 O O . THR A 1 212 ? 5.473 -12.455 -5.313 1.00 95.44 212 THR A O 1
ATOM 1734 N N . GLN A 1 213 ? 3.419 -12.951 -4.529 1.00 95.06 213 GLN A N 1
ATOM 1735 C CA . GLN A 1 213 ? 3.628 -14.408 -4.493 1.00 95.06 213 GLN A CA 1
ATOM 1736 C C . GLN A 1 213 ? 3.674 -15.038 -5.895 1.00 95.06 213 GLN A C 1
ATOM 1738 O O . GLN A 1 213 ? 4.227 -16.122 -6.051 1.00 95.06 213 GLN A O 1
ATOM 1743 N N . ASP A 1 214 ? 3.138 -14.356 -6.913 1.00 95.94 214 ASP A N 1
ATOM 1744 C CA . ASP A 1 214 ? 3.184 -14.813 -8.309 1.00 95.94 214 ASP A CA 1
ATOM 1745 C C . ASP A 1 214 ? 4.576 -14.608 -8.947 1.00 95.94 214 ASP A C 1
ATOM 1747 O O . ASP A 1 214 ? 4.880 -15.187 -9.992 1.00 95.94 214 ASP A O 1
ATOM 1751 N N . ILE A 1 215 ? 5.442 -13.788 -8.336 1.00 96.56 215 ILE A N 1
ATOM 1752 C CA . ILE A 1 215 ? 6.816 -13.584 -8.806 1.00 96.56 215 ILE A CA 1
ATOM 1753 C C . ILE A 1 215 ? 7.664 -14.789 -8.394 1.00 96.56 215 ILE A C 1
ATOM 1755 O O . ILE A 1 215 ? 7.640 -15.215 -7.241 1.00 96.56 215 ILE A O 1
ATOM 1759 N N . ASN A 1 216 ? 8.464 -15.302 -9.334 1.00 97.00 216 ASN A N 1
ATOM 1760 C CA . ASN A 1 216 ? 9.354 -16.435 -9.103 1.00 97.00 216 ASN A CA 1
ATOM 1761 C C . ASN A 1 216 ? 10.188 -16.271 -7.812 1.00 97.00 216 ASN A C 1
ATOM 1763 O O . ASN A 1 216 ? 10.865 -15.258 -7.615 1.00 97.00 216 ASN A O 1
ATOM 1767 N N . GLU A 1 217 ? 10.149 -17.290 -6.951 1.00 95.69 217 GLU A N 1
ATOM 1768 C CA . GLU A 1 217 ? 10.786 -17.262 -5.631 1.00 95.69 217 GLU A CA 1
ATOM 1769 C C . GLU A 1 217 ? 12.303 -17.039 -5.715 1.00 95.69 217 GLU A C 1
ATOM 1771 O O . GLU A 1 217 ? 12.832 -16.205 -4.977 1.00 95.69 217 GLU A O 1
ATOM 1776 N N . ASP A 1 218 ? 12.995 -17.698 -6.651 1.00 96.31 218 ASP A N 1
ATOM 1777 C CA . ASP A 1 218 ? 14.440 -17.523 -6.841 1.00 96.31 218 ASP A CA 1
ATOM 1778 C C . ASP A 1 218 ? 14.776 -16.089 -7.267 1.00 96.31 218 ASP A C 1
ATOM 1780 O O . ASP A 1 218 ? 15.751 -15.504 -6.794 1.00 96.31 218 ASP A O 1
ATOM 1784 N N . VAL A 1 219 ? 13.958 -15.484 -8.135 1.00 96.62 219 VAL A N 1
ATOM 1785 C CA . VAL A 1 219 ? 14.109 -14.075 -8.525 1.00 96.62 219 VAL A CA 1
ATOM 1786 C C . VAL A 1 219 ? 13.927 -13.166 -7.312 1.00 96.62 219 VAL A C 1
ATOM 1788 O O . VAL A 1 219 ? 14.781 -12.315 -7.048 1.00 96.62 219 VAL A O 1
ATOM 1791 N N . MET A 1 220 ? 12.863 -13.371 -6.535 1.00 95.06 220 MET A N 1
ATOM 1792 C CA . MET A 1 220 ? 12.612 -12.593 -5.323 1.00 95.06 220 MET A CA 1
ATOM 1793 C C . MET A 1 220 ? 13.790 -12.680 -4.349 1.00 95.06 220 MET A C 1
ATOM 1795 O O . MET A 1 220 ? 14.296 -11.649 -3.901 1.00 95.06 220 MET A O 1
ATOM 1799 N N . GLN A 1 221 ? 14.290 -13.886 -4.085 1.00 93.75 221 GLN A N 1
ATOM 1800 C CA . GLN A 1 221 ? 15.343 -14.114 -3.097 1.00 93.75 221 GLN A CA 1
ATOM 1801 C C . GLN A 1 221 ? 16.733 -13.697 -3.580 1.00 93.75 221 GLN A C 1
ATOM 1803 O O . GLN A 1 221 ? 17.484 -13.091 -2.817 1.00 93.75 221 GLN A O 1
ATOM 1808 N N . HIS A 1 222 ? 17.093 -13.994 -4.828 1.00 95.38 222 HIS A N 1
ATOM 1809 C CA . HIS A 1 222 ? 18.468 -13.841 -5.310 1.00 95.38 222 HIS A CA 1
ATOM 1810 C C . HIS A 1 222 ? 18.703 -12.580 -6.141 1.00 95.38 222 HIS A C 1
ATOM 1812 O O . HIS A 1 222 ? 19.830 -12.087 -6.168 1.00 95.38 222 HIS A O 1
ATOM 1818 N N . VAL A 1 223 ? 17.672 -12.040 -6.797 1.00 96.19 223 VAL A N 1
ATOM 1819 C CA . VAL A 1 223 ? 17.781 -10.790 -7.571 1.00 96.19 223 VAL A CA 1
ATOM 1820 C C . VAL A 1 223 ? 17.333 -9.608 -6.724 1.00 96.19 223 VAL A C 1
ATOM 1822 O O . VAL A 1 223 ? 18.057 -8.624 -6.608 1.00 96.19 223 VAL A O 1
ATOM 1825 N N . TYR A 1 224 ? 16.166 -9.721 -6.090 1.00 94.50 224 TYR A N 1
ATOM 1826 C CA . TYR A 1 224 ? 15.593 -8.636 -5.289 1.00 94.50 224 TYR A CA 1
ATOM 1827 C C . TYR A 1 224 ? 15.966 -8.692 -3.805 1.00 94.50 224 TYR A C 1
ATOM 1829 O O . TYR A 1 224 ? 15.543 -7.823 -3.041 1.00 94.50 224 TYR A O 1
ATOM 1837 N N . ARG A 1 225 ? 16.745 -9.706 -3.393 1.00 90.38 225 ARG A N 1
ATOM 1838 C CA . ARG A 1 225 ? 17.192 -9.933 -2.004 1.00 90.38 225 ARG A CA 1
ATOM 1839 C C . ARG A 1 225 ? 16.044 -9.918 -0.999 1.00 90.38 225 ARG A C 1
ATOM 1841 O O . ARG A 1 225 ? 16.178 -9.444 0.129 1.00 90.38 225 ARG A O 1
ATOM 1848 N N . LYS A 1 226 ? 14.899 -10.440 -1.430 1.00 85.38 226 LYS A N 1
ATOM 1849 C CA . LYS A 1 226 ? 13.649 -10.450 -0.689 1.00 85.38 226 LYS A CA 1
ATOM 1850 C C . LYS A 1 226 ? 13.154 -11.874 -0.524 1.00 85.38 226 LYS A C 1
ATOM 1852 O O . LYS A 1 226 ? 12.804 -12.553 -1.485 1.00 85.38 226 LYS A O 1
ATOM 1857 N N . LYS A 1 227 ? 13.054 -12.300 0.729 1.00 88.44 227 LYS A N 1
ATOM 1858 C CA . LYS A 1 227 ? 12.425 -13.572 1.062 1.00 88.44 227 LYS A CA 1
ATOM 1859 C C . LYS A 1 227 ? 10.906 -13.453 0.901 1.00 88.44 227 LYS A C 1
ATOM 1861 O O . LYS A 1 227 ? 10.311 -12.482 1.370 1.00 88.44 227 LYS A O 1
ATOM 1866 N N . LEU A 1 228 ? 10.276 -14.425 0.243 1.00 86.88 228 LEU A N 1
ATOM 1867 C CA . LEU A 1 228 ? 8.819 -14.556 0.295 1.00 86.88 228 LEU A CA 1
ATOM 1868 C C . LEU A 1 228 ? 8.389 -14.905 1.729 1.00 86.88 228 LEU A C 1
ATOM 1870 O O . LEU A 1 228 ? 9.137 -15.533 2.481 1.00 86.88 228 LEU A O 1
ATOM 1874 N N . GLY A 1 229 ? 7.209 -14.443 2.138 1.00 86.19 229 GLY A N 1
ATOM 1875 C CA . GLY A 1 229 ? 6.711 -14.663 3.498 1.00 86.19 229 GLY A CA 1
ATOM 1876 C C . GLY A 1 229 ? 7.342 -13.774 4.579 1.00 86.19 229 GLY A C 1
ATOM 1877 O O . GLY A 1 229 ? 7.312 -14.130 5.752 1.00 86.19 229 GLY A O 1
ATOM 1878 N N . GLN A 1 230 ? 7.950 -12.633 4.232 1.00 87.94 230 GLN A N 1
ATOM 1879 C CA . GLN A 1 230 ? 8.574 -11.714 5.205 1.00 87.94 230 GLN A CA 1
ATOM 1880 C C . GLN A 1 230 ? 7.606 -11.114 6.237 1.00 87.94 230 GLN A C 1
ATOM 1882 O O . GLN A 1 230 ? 8.038 -10.620 7.278 1.00 87.94 230 GLN A O 1
ATOM 1887 N N . GLU A 1 231 ? 6.298 -11.173 6.004 1.00 88.94 231 GLU A N 1
ATOM 1888 C CA . GLU A 1 231 ? 5.293 -10.865 7.022 1.00 88.94 231 GLU A CA 1
ATOM 1889 C C . GLU A 1 231 ? 5.417 -11.768 8.262 1.00 88.94 231 GLU A C 1
ATOM 1891 O O . GLU A 1 231 ? 5.075 -11.343 9.363 1.00 88.94 231 GLU A O 1
ATOM 1896 N N . GLU A 1 232 ? 5.980 -12.971 8.118 1.00 89.94 232 GLU A N 1
ATOM 1897 C CA . GLU A 1 232 ? 6.323 -13.860 9.233 1.00 89.94 232 GLU A CA 1
ATOM 1898 C C . GLU A 1 232 ? 7.477 -13.336 10.094 1.00 89.94 232 GLU A C 1
ATOM 1900 O O . GLU A 1 232 ? 7.713 -13.845 11.183 1.00 89.94 232 GLU A O 1
ATOM 1905 N N . GLU A 1 233 ? 8.212 -12.334 9.621 1.00 89.19 233 GLU A N 1
ATOM 1906 C CA . GLU A 1 233 ? 9.311 -11.720 10.360 1.00 89.19 233 GLU A CA 1
ATOM 1907 C C . GLU A 1 233 ? 8.916 -10.334 10.876 1.00 89.19 233 GLU A C 1
ATOM 1909 O O . GLU A 1 233 ? 9.126 -10.022 12.049 1.00 89.19 233 GLU A O 1
ATOM 1914 N N . TYR A 1 234 ? 8.303 -9.512 10.021 1.00 89.25 234 TYR A N 1
ATOM 1915 C CA . TYR A 1 234 ? 8.079 -8.093 10.315 1.00 89.25 234 TYR A CA 1
ATOM 1916 C C . TYR A 1 234 ? 6.657 -7.758 10.769 1.00 89.25 234 TYR A C 1
ATOM 1918 O O . TYR A 1 234 ? 6.441 -6.701 11.356 1.00 89.25 234 TYR A O 1
ATOM 1926 N N . CYS A 1 235 ? 5.681 -8.635 10.529 1.00 90.38 235 CYS A N 1
ATOM 1927 C CA . CYS A 1 235 ? 4.272 -8.386 10.848 1.00 90.38 235 CYS A CA 1
ATOM 1928 C C . CYS A 1 235 ? 3.791 -9.254 12.016 1.00 90.38 235 CYS A C 1
ATOM 1930 O O . CYS A 1 235 ? 2.726 -9.871 11.956 1.00 90.38 235 CYS A O 1
ATOM 1932 N N . ILE A 1 236 ? 4.607 -9.321 13.071 1.00 89.50 236 ILE A N 1
ATOM 1933 C CA . ILE A 1 236 ? 4.315 -10.070 14.292 1.00 89.50 236 ILE A CA 1
ATOM 1934 C C . ILE A 1 236 ? 4.523 -9.176 15.516 1.00 89.50 236 ILE A C 1
ATOM 1936 O O . ILE A 1 236 ? 5.476 -8.401 15.609 1.00 89.50 236 ILE A O 1
ATOM 1940 N N . LEU A 1 237 ? 3.652 -9.336 16.512 1.00 87.75 237 LEU A N 1
ATOM 1941 C CA . LEU A 1 237 ? 3.850 -8.786 17.849 1.00 87.75 237 LEU A CA 1
ATOM 1942 C C . LEU A 1 237 ? 4.647 -9.769 18.718 1.00 87.75 237 LEU A C 1
ATOM 1944 O O . LEU A 1 237 ? 4.097 -10.723 19.258 1.00 87.75 237 LEU A O 1
ATOM 1948 N N . TYR A 1 238 ? 5.949 -9.524 18.880 1.00 78.50 238 TYR A N 1
ATOM 1949 C CA . TYR A 1 238 ? 6.841 -10.426 19.623 1.00 78.50 238 TYR A CA 1
ATOM 1950 C C . TYR A 1 238 ? 6.716 -10.345 21.155 1.00 78.50 238 TYR A C 1
ATOM 1952 O O . TYR A 1 238 ? 7.183 -11.246 21.850 1.00 78.50 238 TYR A O 1
ATOM 1960 N N . ASN A 1 239 ? 6.131 -9.279 21.721 1.00 79.50 239 ASN A N 1
ATOM 1961 C CA . ASN A 1 239 ? 6.147 -9.066 23.174 1.00 79.50 239 ASN A CA 1
ATOM 1962 C C . ASN A 1 239 ? 4.873 -8.403 23.723 1.00 79.50 239 ASN A C 1
ATOM 1964 O O . ASN A 1 239 ? 4.865 -7.222 24.073 1.00 79.50 239 ASN A O 1
ATOM 1968 N N . PHE A 1 240 ? 3.804 -9.191 23.864 1.00 76.38 240 PHE A N 1
ATOM 1969 C CA . PHE A 1 240 ? 2.516 -8.731 24.406 1.00 76.38 240 PHE A CA 1
ATOM 1970 C C . PHE A 1 240 ? 2.637 -8.048 25.764 1.00 76.38 240 PHE A C 1
ATOM 1972 O O . PHE A 1 240 ? 2.065 -6.982 25.972 1.00 76.38 240 PHE A O 1
ATOM 1979 N N . ASN A 1 241 ? 3.436 -8.618 26.666 1.00 75.56 241 ASN A N 1
ATOM 1980 C CA . ASN A 1 241 ? 3.598 -8.096 28.021 1.00 75.56 241 ASN A CA 1
ATOM 1981 C C . ASN A 1 241 ? 4.261 -6.711 28.033 1.00 75.56 241 ASN A C 1
ATOM 1983 O O . ASN A 1 241 ? 3.958 -5.885 28.891 1.00 75.56 241 ASN A O 1
ATOM 1987 N N . LYS A 1 242 ? 5.153 -6.436 27.074 1.00 77.12 242 LYS A N 1
ATOM 1988 C CA . LYS A 1 242 ? 5.786 -5.119 26.919 1.00 77.12 242 LYS A CA 1
ATOM 1989 C C . LYS A 1 242 ? 4.849 -4.096 26.274 1.00 77.12 242 LYS A C 1
ATOM 1991 O O . LYS A 1 242 ? 4.987 -2.911 26.568 1.00 77.12 242 LYS A O 1
ATOM 1996 N N . ILE A 1 243 ? 3.936 -4.543 25.418 1.00 74.69 243 ILE A N 1
ATOM 1997 C CA . ILE A 1 243 ? 2.987 -3.694 24.686 1.00 74.69 243 ILE A CA 1
ATOM 1998 C C . ILE A 1 243 ? 1.811 -3.293 25.584 1.00 74.69 243 ILE A C 1
ATOM 2000 O O . ILE A 1 243 ? 1.404 -2.136 25.603 1.00 74.69 243 ILE A O 1
ATOM 2004 N N . ALA A 1 244 ? 1.328 -4.222 26.407 1.00 75.75 244 ALA A N 1
ATOM 2005 C CA . ALA A 1 244 ? 0.221 -4.071 27.348 1.00 75.75 244 ALA A CA 1
ATOM 2006 C C . ALA A 1 244 ? 0.538 -3.170 28.567 1.00 75.75 244 ALA A C 1
ATOM 2008 O O . ALA A 1 244 ? 0.150 -3.482 29.694 1.00 75.75 244 ALA A O 1
ATOM 2009 N N . LYS A 1 245 ? 1.269 -2.066 28.378 1.00 76.75 245 LYS A N 1
ATOM 2010 C CA . LYS A 1 245 ? 1.655 -1.147 29.462 1.00 76.75 245 LYS A CA 1
ATOM 2011 C C . LYS A 1 245 ? 0.525 -0.225 29.897 1.00 76.75 245 LYS A C 1
ATOM 2013 O O . LYS A 1 245 ? 0.484 0.157 31.062 1.00 76.75 245 LYS A O 1
ATOM 2018 N N . ASP A 1 246 ? -0.368 0.130 28.980 1.00 79.81 246 ASP A N 1
ATOM 2019 C CA . ASP A 1 246 ? -1.521 0.977 29.262 1.00 79.81 246 ASP A CA 1
ATOM 2020 C C . ASP A 1 246 ? -2.845 0.222 29.074 1.00 79.81 246 ASP A C 1
ATOM 2022 O O . ASP A 1 246 ? -2.934 -0.785 28.364 1.00 79.81 246 ASP A O 1
ATOM 2026 N N . LEU A 1 247 ? -3.884 0.719 29.747 1.00 77.00 247 LEU A N 1
ATOM 2027 C CA . LEU A 1 247 ? -5.199 0.082 29.793 1.00 77.00 247 LEU A CA 1
ATOM 2028 C C . LEU A 1 247 ? -5.881 0.039 28.416 1.00 77.00 247 LEU A C 1
ATOM 2030 O O . LEU A 1 247 ? -6.622 -0.904 28.141 1.00 77.00 247 LEU A O 1
ATOM 2034 N N . TYR A 1 248 ? -5.632 1.021 27.541 1.00 75.00 248 TYR A N 1
ATOM 2035 C CA . TYR A 1 248 ? -6.225 1.030 26.201 1.00 75.00 248 TYR A CA 1
ATOM 2036 C C . TYR A 1 248 ? -5.625 -0.058 25.338 1.00 75.00 248 TYR A C 1
ATOM 2038 O O . TYR A 1 248 ? -6.357 -0.782 24.669 1.00 75.00 248 TYR A O 1
ATOM 2046 N N . THR A 1 249 ? -4.305 -0.203 25.386 1.00 78.31 249 THR A N 1
ATOM 2047 C CA . THR A 1 249 ? -3.606 -1.252 24.656 1.00 78.31 249 THR A CA 1
ATOM 2048 C C . THR A 1 249 ? -3.995 -2.631 25.183 1.00 78.31 249 THR A C 1
ATOM 2050 O O . THR A 1 249 ? -4.271 -3.522 24.387 1.00 78.31 249 THR A O 1
ATOM 2053 N N . GLN A 1 250 ? -4.147 -2.802 26.501 1.00 79.25 250 GLN A N 1
ATOM 2054 C CA . GLN A 1 250 ? -4.697 -4.036 27.083 1.00 79.25 250 GLN A CA 1
ATOM 2055 C C . GLN A 1 250 ? -6.114 -4.349 26.582 1.00 79.25 250 GLN A C 1
ATOM 2057 O O . GLN A 1 250 ? -6.393 -5.479 26.181 1.00 79.25 250 GLN A O 1
ATOM 2062 N N . ALA A 1 251 ? -7.001 -3.351 26.566 1.00 79.62 251 ALA A N 1
ATOM 2063 C CA . ALA A 1 251 ? -8.361 -3.514 26.061 1.00 79.62 251 ALA A CA 1
ATOM 2064 C C . ALA A 1 251 ? -8.396 -3.780 24.548 1.00 79.62 251 ALA A C 1
ATOM 2066 O O . ALA A 1 251 ? -9.257 -4.512 24.081 1.00 79.62 251 ALA A O 1
ATOM 2067 N N . ALA A 1 252 ? -7.469 -3.211 23.777 1.00 81.44 252 ALA A N 1
ATOM 2068 C CA . ALA A 1 252 ? -7.366 -3.475 22.348 1.00 81.44 252 ALA A CA 1
ATOM 2069 C C . ALA A 1 252 ? -6.830 -4.881 22.059 1.00 81.44 252 ALA A C 1
ATOM 2071 O O . ALA A 1 252 ? -7.300 -5.542 21.137 1.00 81.44 252 ALA A O 1
ATOM 2072 N N . LEU A 1 253 ? -5.874 -5.359 22.861 1.00 82.75 253 LEU A N 1
ATOM 2073 C CA . LEU A 1 253 ? -5.345 -6.716 22.749 1.00 82.75 253 LEU A CA 1
ATOM 2074 C C . LEU A 1 253 ? -6.414 -7.773 23.040 1.00 82.75 253 LEU A C 1
ATOM 2076 O O . LEU A 1 253 ? -6.390 -8.827 22.416 1.00 82.75 253 LEU A O 1
ATOM 2080 N N . SER A 1 254 ? -7.382 -7.495 23.920 1.00 82.31 254 SER A N 1
ATOM 2081 C CA . SER A 1 254 ? -8.491 -8.427 24.165 1.00 82.31 254 SER A CA 1
ATOM 2082 C C . SER A 1 254 ? -9.483 -8.533 23.000 1.00 82.31 254 SER A C 1
ATOM 2084 O O . SER A 1 254 ? -10.317 -9.436 23.002 1.00 82.31 254 SER A O 1
ATOM 2086 N N . TRP A 1 255 ? -9.394 -7.654 21.991 1.00 79.69 255 TRP A N 1
ATOM 2087 C CA . TRP A 1 255 ? -10.151 -7.784 20.737 1.00 79.69 255 TRP A CA 1
ATOM 2088 C C . TRP A 1 255 ? -9.524 -8.781 19.763 1.00 79.69 255 TRP A C 1
ATOM 2090 O O . TRP A 1 255 ? -10.149 -9.112 18.757 1.00 79.69 255 TRP A O 1
ATOM 2100 N N . LEU A 1 256 ? -8.294 -9.225 20.022 1.00 84.88 256 LEU A N 1
ATOM 2101 C CA . LEU A 1 256 ? -7.585 -10.159 19.165 1.00 84.88 256 LEU A CA 1
ATOM 2102 C C . LEU A 1 256 ? -7.795 -11.584 19.670 1.00 84.88 256 LEU A C 1
ATOM 2104 O O . LEU A 1 256 ? -7.419 -11.920 20.791 1.00 84.88 256 LEU A O 1
ATOM 2108 N N . ASP A 1 257 ? -8.366 -12.428 18.820 1.00 86.19 257 ASP A N 1
ATOM 2109 C CA . ASP A 1 257 ? -8.611 -13.839 19.112 1.00 86.19 257 ASP A CA 1
ATOM 2110 C C . ASP A 1 257 ? -7.388 -14.725 18.820 1.00 86.19 257 ASP A C 1
ATOM 2112 O O . ASP A 1 257 ? -7.181 -15.733 19.492 1.00 86.19 257 ASP A O 1
ATOM 2116 N N . ASP A 1 258 ? -6.559 -14.342 17.846 1.00 89.88 258 ASP A N 1
ATOM 2117 C CA . ASP A 1 258 ? -5.452 -15.165 17.355 1.00 89.88 258 ASP A CA 1
ATOM 2118 C C . ASP A 1 258 ? -4.224 -14.329 16.973 1.00 89.88 258 ASP A C 1
ATOM 2120 O O . ASP A 1 258 ? -3.810 -14.235 15.814 1.00 89.88 258 ASP A O 1
ATOM 2124 N N . ILE A 1 259 ? -3.629 -13.683 17.978 1.00 90.31 259 ILE A N 1
ATOM 2125 C CA . ILE A 1 259 ? -2.515 -12.761 17.750 1.00 90.31 259 ILE A CA 1
ATOM 2126 C C . ILE A 1 259 ? -1.310 -13.391 17.025 1.00 90.31 259 ILE A C 1
ATOM 2128 O O . ILE A 1 259 ? -0.752 -12.724 16.150 1.00 90.31 259 ILE A O 1
ATOM 2132 N N . PRO A 1 260 ? -0.891 -14.642 17.320 1.00 91.88 260 PRO A N 1
ATOM 2133 C CA . PRO A 1 260 ? 0.224 -15.276 16.612 1.00 91.88 260 PRO A CA 1
ATOM 2134 C C . PRO A 1 260 ? 0.015 -15.390 15.095 1.00 91.88 260 PRO A C 1
ATOM 2136 O O . PRO A 1 260 ? 0.993 -15.366 14.338 1.00 91.88 260 PRO A O 1
ATOM 2139 N N . ASN A 1 261 ? -1.240 -15.487 14.641 1.00 94.06 261 ASN A N 1
ATOM 2140 C CA . ASN A 1 261 ? -1.584 -15.593 13.224 1.00 94.06 261 ASN A CA 1
ATOM 2141 C C . ASN A 1 261 ? -1.992 -14.263 12.581 1.00 94.06 261 ASN A C 1
ATOM 2143 O O . ASN A 1 261 ? -2.091 -14.208 11.356 1.00 94.06 261 ASN A O 1
ATOM 2147 N N . THR A 1 262 ? -2.180 -13.190 13.349 1.00 94.06 262 THR A N 1
ATOM 2148 C CA . THR A 1 262 ? -2.464 -11.857 12.802 1.00 94.06 262 THR A CA 1
ATOM 2149 C C . THR A 1 262 ? -1.244 -11.275 12.089 1.00 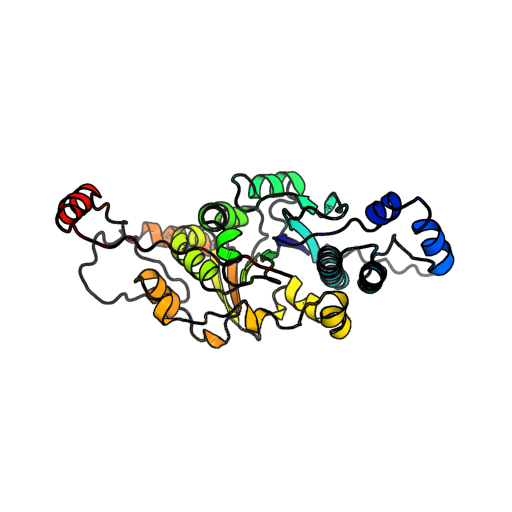94.06 262 THR A C 1
ATOM 2151 O O . THR A 1 262 ? -0.127 -11.338 12.599 1.00 94.06 262 THR A O 1
ATOM 2154 N N . ARG A 1 263 ? -1.454 -10.695 10.904 1.00 94.75 263 ARG A N 1
ATOM 2155 C CA . ARG A 1 263 ? -0.405 -10.102 10.054 1.00 94.75 263 ARG A CA 1
ATOM 2156 C C . ARG A 1 263 ? -0.716 -8.670 9.624 1.00 94.75 263 ARG A C 1
ATOM 2158 O O . ARG A 1 263 ? 0.207 -7.883 9.446 1.00 94.75 263 ARG A O 1
ATOM 2165 N N . TYR A 1 264 ? -1.989 -8.282 9.520 1.00 95.88 264 TYR A N 1
ATOM 2166 C CA . TYR A 1 264 ? -2.355 -6.898 9.183 1.00 95.88 264 TYR A CA 1
ATOM 2167 C C . TYR A 1 264 ? -3.470 -6.350 10.052 1.00 95.88 264 TYR A C 1
ATOM 2169 O O . TYR A 1 264 ? -4.359 -7.071 10.498 1.00 95.88 264 TYR A O 1
ATOM 2177 N N . ILE A 1 265 ? -3.442 -5.032 10.220 1.00 96.25 265 ILE A N 1
ATOM 2178 C CA . ILE A 1 265 ? -4.581 -4.227 10.642 1.00 96.25 265 ILE A CA 1
ATOM 2179 C C . ILE A 1 265 ? -5.307 -3.792 9.373 1.00 96.25 265 ILE A C 1
ATOM 2181 O O . ILE A 1 265 ? -4.716 -3.163 8.491 1.00 96.25 265 ILE A O 1
ATOM 2185 N N . LYS A 1 266 ? -6.595 -4.113 9.296 1.00 97.56 266 LYS A N 1
ATOM 2186 C CA . LYS A 1 266 ? -7.479 -3.753 8.191 1.00 97.56 266 LYS A CA 1
ATOM 2187 C C . LYS A 1 266 ? -8.449 -2.672 8.644 1.00 97.56 266 LYS A C 1
ATOM 2189 O O . LYS A 1 266 ? -9.235 -2.876 9.572 1.00 97.56 266 LYS A O 1
ATOM 2194 N N . LEU A 1 267 ? -8.411 -1.531 7.964 1.00 98.06 267 LEU A N 1
ATOM 2195 C CA . LEU A 1 267 ? -9.355 -0.434 8.149 1.00 98.06 267 LEU A CA 1
ATOM 2196 C C . LEU A 1 267 ? -10.318 -0.413 6.967 1.00 98.06 267 LEU A C 1
ATOM 2198 O O . LEU A 1 267 ? -9.983 0.105 5.903 1.00 98.06 267 LEU A O 1
ATOM 2202 N N . ARG A 1 268 ? -11.514 -0.972 7.139 1.00 98.12 268 ARG A N 1
ATOM 2203 C CA . ARG A 1 268 ? -12.554 -0.933 6.105 1.00 98.12 268 ARG A CA 1
ATOM 2204 C C . ARG A 1 268 ? -13.371 0.341 6.247 1.00 98.12 268 ARG A C 1
ATOM 2206 O O . ARG A 1 268 ? -13.839 0.641 7.347 1.00 98.12 268 ARG A O 1
ATOM 2213 N N . LEU A 1 269 ? -13.580 1.064 5.150 1.00 97.94 269 LEU A N 1
ATOM 2214 C CA . LEU A 1 269 ? -14.472 2.219 5.126 1.00 97.94 269 LEU A CA 1
ATOM 2215 C C . LEU A 1 269 ? -15.888 1.803 5.556 1.00 97.94 269 LEU A C 1
ATOM 2217 O O . LEU A 1 269 ? -16.451 0.844 5.021 1.00 97.94 269 LEU A O 1
ATOM 2221 N N . LEU A 1 270 ? -16.452 2.519 6.530 1.00 96.44 270 LEU A N 1
ATOM 2222 C CA . LEU A 1 270 ? -17.826 2.302 6.972 1.00 96.44 270 LEU A CA 1
ATOM 2223 C C . LEU A 1 270 ? -18.798 2.636 5.841 1.00 96.44 270 LEU A C 1
ATOM 2225 O O . LEU A 1 270 ? -18.653 3.646 5.148 1.00 96.44 270 LEU A O 1
ATOM 2229 N N . SER A 1 271 ? -19.827 1.809 5.688 1.00 95.44 271 SER A N 1
ATOM 2230 C CA . SER A 1 271 ? -20.941 2.126 4.807 1.00 95.44 271 SER A CA 1
ATOM 2231 C C . SER A 1 271 ? -21.703 3.345 5.338 1.00 95.44 271 SER A C 1
ATOM 2233 O O . SER A 1 271 ? -21.636 3.696 6.521 1.00 95.44 271 SER A O 1
ATOM 2235 N N . ALA A 1 272 ? -22.493 3.985 4.474 1.00 93.88 272 ALA A N 1
ATOM 2236 C CA . ALA A 1 272 ? -23.338 5.100 4.893 1.00 93.88 272 ALA A CA 1
ATOM 2237 C C . ALA A 1 272 ? -24.319 4.703 6.015 1.00 93.88 272 ALA A C 1
ATOM 2239 O O . ALA A 1 272 ? -24.683 5.537 6.840 1.00 93.88 272 ALA A O 1
ATOM 2240 N N . GLU A 1 273 ? -24.756 3.442 6.050 1.00 94.19 273 GL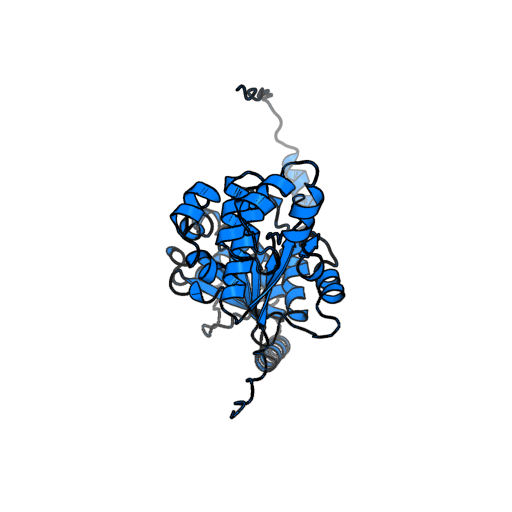U A N 1
ATOM 2241 C CA . GLU A 1 273 ? -25.624 2.915 7.102 1.00 94.19 273 GLU A CA 1
ATOM 2242 C C . GLU A 1 273 ? -24.882 2.728 8.422 1.00 94.19 273 GLU A C 1
ATOM 2244 O O . GLU A 1 273 ? -25.338 3.215 9.456 1.00 94.19 273 GLU A O 1
ATOM 2249 N N . GLU A 1 274 ? -23.703 2.111 8.384 1.00 93.06 274 GLU A N 1
ATOM 2250 C CA . GLU A 1 274 ? -22.870 1.933 9.573 1.00 93.06 274 GLU A CA 1
ATOM 2251 C C . GLU A 1 274 ? -22.491 3.285 10.184 1.00 93.06 274 GLU A C 1
ATOM 2253 O O . GLU A 1 274 ? -22.560 3.461 11.400 1.00 93.06 274 GLU A O 1
ATOM 2258 N N . LEU A 1 275 ? -22.174 4.274 9.344 1.00 91.25 275 LEU A N 1
ATOM 2259 C CA . LEU A 1 275 ? -21.865 5.627 9.792 1.00 91.25 275 LEU A CA 1
ATOM 2260 C C . LEU A 1 275 ? -23.059 6.280 10.508 1.00 91.25 275 LEU A C 1
ATOM 2262 O O . LEU A 1 275 ? -22.880 6.891 11.564 1.00 91.25 275 LEU A O 1
ATOM 2266 N N . ARG A 1 276 ? -24.283 6.116 9.981 1.00 90.88 276 ARG A N 1
ATOM 2267 C CA . ARG A 1 276 ? -25.508 6.588 10.651 1.00 90.88 276 ARG A CA 1
ATOM 2268 C C . ARG A 1 276 ? -25.692 5.916 12.009 1.00 90.88 276 ARG A C 1
ATOM 2270 O O . ARG A 1 276 ? -25.977 6.613 12.982 1.00 90.88 276 ARG A O 1
ATOM 2277 N N . ASN A 1 277 ? -25.470 4.606 12.094 1.00 88.50 277 ASN A N 1
ATOM 2278 C CA . ASN A 1 277 ? -25.588 3.854 13.345 1.00 88.50 277 ASN A CA 1
ATOM 2279 C C . ASN A 1 277 ? -24.570 4.348 14.389 1.00 88.50 277 ASN A C 1
ATOM 2281 O O . ASN A 1 277 ? -24.935 4.626 15.533 1.00 88.50 277 ASN A O 1
ATOM 2285 N N . VAL A 1 278 ? -23.315 4.571 13.983 1.00 84.75 278 VAL A N 1
ATOM 2286 C CA . VAL A 1 278 ? -22.268 5.151 14.844 1.00 84.75 278 VAL A CA 1
ATOM 2287 C C . VAL A 1 278 ? -22.652 6.556 15.330 1.00 84.75 278 VAL A C 1
ATOM 2289 O O . VAL A 1 278 ? -22.469 6.870 16.508 1.00 84.75 278 VAL A O 1
ATOM 2292 N N . MET A 1 279 ? -23.209 7.408 14.461 1.00 84.12 279 MET A N 1
ATOM 2293 C CA . MET A 1 279 ? -23.656 8.758 14.837 1.00 84.12 279 MET A CA 1
ATOM 2294 C C . MET A 1 279 ? -24.843 8.738 15.814 1.00 84.12 279 MET A C 1
ATOM 2296 O O . MET A 1 279 ? -24.852 9.506 16.776 1.00 84.12 279 MET A O 1
ATOM 2300 N N . GLN A 1 280 ? -25.819 7.849 15.617 1.00 84.94 280 GLN A N 1
ATOM 2301 C CA . GLN A 1 280 ? -26.969 7.708 16.520 1.00 84.94 280 GLN A CA 1
ATOM 2302 C C . GLN A 1 280 ? -26.555 7.224 17.915 1.00 84.94 280 GLN A C 1
ATOM 2304 O O . GLN A 1 280 ? -27.064 7.714 18.926 1.00 84.94 280 GLN A O 1
ATOM 2309 N N . LEU A 1 281 ? -25.592 6.304 17.990 1.00 78.88 281 LEU A N 1
ATOM 2310 C CA . LEU A 1 281 ? -25.097 5.777 19.263 1.00 78.88 281 LEU A CA 1
ATOM 2311 C C . LEU A 1 281 ? -24.343 6.835 20.081 1.00 78.88 281 LEU A C 1
ATOM 2313 O O . LEU A 1 281 ? -24.451 6.850 21.305 1.00 78.88 281 LEU A O 1
ATOM 2317 N N . ARG A 1 282 ? -23.654 7.774 19.418 1.00 73.56 282 ARG A N 1
ATOM 2318 C CA . ARG A 1 282 ? -23.023 8.924 20.091 1.00 73.56 282 ARG A CA 1
ATOM 2319 C C . ARG A 1 282 ? -24.031 9.896 20.698 1.00 73.56 282 ARG A C 1
ATOM 2321 O O . ARG A 1 282 ? -23.755 10.477 21.739 1.00 73.56 282 ARG A O 1
ATOM 2328 N N . ASN A 1 283 ? -25.197 10.052 20.078 1.00 72.38 283 ASN A N 1
ATOM 2329 C CA . ASN A 1 283 ? -26.214 10.993 20.548 1.00 72.38 283 ASN A CA 1
ATOM 2330 C C . ASN A 1 283 ? -27.095 10.426 21.673 1.00 72.38 283 ASN A C 1
ATOM 2332 O O . ASN A 1 283 ? -27.789 11.184 22.343 1.00 72.38 283 ASN A O 1
ATOM 2336 N N . THR A 1 284 ? -27.098 9.105 21.878 1.00 61.81 284 THR A N 1
ATOM 2337 C CA . THR A 1 284 ? -28.045 8.426 22.782 1.00 61.81 284 THR A CA 1
ATOM 2338 C C . THR A 1 284 ? -27.458 8.043 24.137 1.00 61.81 284 THR A C 1
ATOM 2340 O O . THR A 1 284 ? -28.210 7.656 25.030 1.00 61.81 284 THR A O 1
ATOM 2343 N N . ARG A 1 285 ? -26.141 8.165 24.341 1.00 53.03 285 ARG A N 1
ATOM 2344 C CA . ARG A 1 285 ? -25.503 7.866 25.630 1.00 53.03 285 ARG A CA 1
ATOM 2345 C C . ARG A 1 285 ? -24.617 9.032 26.067 1.00 53.03 285 ARG A C 1
ATOM 2347 O O . ARG A 1 285 ? -23.576 9.234 25.446 1.00 53.03 285 ARG A O 1
ATOM 2354 N N . PRO A 1 286 ? -24.970 9.790 27.125 1.00 45.56 286 PRO A N 1
ATOM 2355 C CA . PRO A 1 286 ? -23.992 10.660 27.763 1.00 45.56 286 PRO A CA 1
ATOM 2356 C C . PRO A 1 286 ? -22.822 9.787 28.222 1.00 45.56 286 PRO A C 1
ATOM 2358 O O . PRO A 1 286 ? -23.023 8.815 28.955 1.00 45.56 286 PRO A O 1
ATOM 2361 N N . PHE A 1 287 ? -21.613 10.097 27.753 1.00 42.59 287 PHE A N 1
ATOM 2362 C CA . PHE A 1 287 ? -20.415 9.409 28.214 1.00 42.59 287 PHE A CA 1
ATOM 2363 C C . PHE A 1 287 ? -20.322 9.549 29.738 1.00 42.59 287 PHE A C 1
ATOM 2365 O O . PHE A 1 287 ? -20.421 10.669 30.254 1.00 42.59 287 PHE A O 1
ATOM 2372 N N . PRO A 1 288 ? -20.175 8.443 30.486 1.00 40.12 288 PRO A N 1
ATOM 2373 C CA . PRO A 1 288 ? -19.971 8.519 31.923 1.00 40.12 288 PRO A CA 1
ATOM 2374 C C . PRO A 1 288 ? -18.673 9.285 32.172 1.00 40.12 288 PRO A C 1
ATOM 2376 O O . PRO A 1 288 ? -17.596 8.820 31.814 1.00 40.12 288 PRO A O 1
ATOM 2379 N N . LYS A 1 289 ? -18.786 10.482 32.757 1.00 39.41 289 LYS A N 1
ATOM 2380 C CA . LYS A 1 289 ? -17.660 11.413 32.940 1.00 39.41 289 LYS A CA 1
ATOM 2381 C C . LYS A 1 289 ? -16.571 10.891 33.881 1.00 39.41 289 LYS A C 1
ATOM 2383 O O . LYS A 1 289 ? -15.491 11.462 33.928 1.00 39.41 289 LYS A O 1
ATOM 2388 N N . THR A 1 290 ? -16.828 9.820 34.624 1.00 35.09 290 THR A N 1
ATOM 2389 C CA . THR A 1 290 ? -15.860 9.196 35.524 1.00 35.09 290 THR A CA 1
ATOM 2390 C C . THR A 1 290 ? -16.190 7.714 35.700 1.00 35.09 290 THR A C 1
ATOM 2392 O O . THR A 1 290 ? -17.315 7.357 36.041 1.00 35.09 290 THR A O 1
ATOM 2395 N N . TYR A 1 291 ? -15.196 6.843 35.518 1.00 39.75 291 TYR A N 1
ATOM 2396 C CA . TYR A 1 291 ? -15.248 5.458 35.994 1.00 39.75 291 TYR A CA 1
ATOM 2397 C C . TYR A 1 291 ? -14.205 5.271 37.100 1.00 39.75 291 TYR A C 1
ATOM 2399 O O . TYR A 1 291 ? -13.036 5.014 36.809 1.00 39.75 291 TYR A O 1
ATOM 2407 N N . PRO A 1 292 ? -14.587 5.400 38.382 1.00 33.94 292 PRO A N 1
ATOM 2408 C CA . PRO A 1 292 ? -13.755 4.934 39.474 1.00 33.94 292 PRO A CA 1
ATOM 2409 C C . PRO A 1 292 ? -13.934 3.414 39.587 1.00 33.94 292 PRO A C 1
ATOM 2411 O O . PRO A 1 292 ? -14.949 2.940 40.082 1.00 33.94 292 PRO A O 1
ATOM 2414 N N . GLY A 1 293 ? -12.957 2.659 39.078 1.00 42.25 293 GLY A N 1
ATOM 2415 C CA . GLY A 1 293 ? -12.754 1.235 39.367 1.00 42.25 293 GLY A CA 1
ATOM 2416 C C . GLY A 1 293 ? -13.961 0.313 39.161 1.00 42.25 293 GLY A C 1
ATOM 2417 O O . GLY A 1 293 ? -14.671 0.001 40.109 1.00 42.25 293 GLY A O 1
ATOM 2418 N N . SER A 1 294 ? -14.173 -0.201 37.950 1.00 34.12 294 SER A N 1
ATOM 2419 C CA . SER A 1 294 ? -14.864 -1.486 37.735 1.00 34.12 294 SER A CA 1
ATOM 2420 C C . SER A 1 294 ? -14.822 -1.911 36.267 1.00 34.12 294 SER A C 1
ATOM 2422 O O . SER A 1 294 ? -14.700 -1.089 35.364 1.00 34.12 294 SER A O 1
ATOM 2424 N N . ASN A 1 295 ? -14.865 -3.229 36.077 1.00 34.34 295 ASN A N 1
ATOM 2425 C CA . ASN A 1 295 ? -14.678 -3.973 34.837 1.00 34.34 295 ASN A CA 1
ATOM 2426 C C . ASN A 1 295 ? -15.363 -3.352 33.610 1.00 34.34 295 ASN A C 1
ATOM 2428 O O . ASN A 1 295 ? -16.583 -3.194 33.560 1.00 34.34 295 ASN A O 1
ATOM 2432 N N . LEU A 1 296 ? -14.545 -3.069 32.598 1.00 35.22 296 LEU A N 1
ATOM 2433 C CA . LEU A 1 296 ? -14.951 -2.603 31.280 1.00 35.22 296 LEU A CA 1
ATOM 2434 C C . LEU A 1 296 ? -15.735 -3.715 30.563 1.00 35.22 296 LEU A C 1
ATOM 2436 O O . LEU A 1 296 ? -15.145 -4.648 30.023 1.00 35.22 296 LEU A O 1
ATOM 2440 N N . VAL A 1 297 ? -17.066 -3.627 30.551 1.00 30.73 297 VAL A N 1
ATOM 2441 C CA . VAL A 1 297 ? -17.902 -4.478 29.692 1.00 30.73 297 VAL A CA 1
ATOM 2442 C C . VAL A 1 297 ? -18.040 -3.787 28.340 1.00 30.73 297 VAL A C 1
ATOM 2444 O O . VAL A 1 297 ? -18.795 -2.829 28.181 1.00 30.73 297 VAL A O 1
ATOM 2447 N N . ILE A 1 298 ? -17.266 -4.266 27.371 1.00 41.06 298 ILE A N 1
ATOM 2448 C CA . ILE A 1 298 ? -17.376 -3.886 25.964 1.00 41.06 298 ILE A CA 1
ATOM 2449 C C . ILE A 1 298 ? -18.496 -4.734 25.339 1.00 41.06 298 ILE A C 1
ATOM 2451 O O . ILE A 1 298 ? -18.436 -5.958 25.471 1.00 41.06 298 ILE A O 1
ATOM 2455 N N . PRO A 1 299 ? -19.508 -4.150 24.666 1.00 33.69 299 PRO A N 1
ATOM 2456 C CA . PRO A 1 299 ? -20.521 -4.941 23.979 1.00 33.69 299 PRO A CA 1
ATOM 2457 C C . PRO A 1 299 ? -19.868 -5.781 22.880 1.00 33.69 299 PRO A C 1
ATOM 2459 O O . PRO A 1 299 ? -19.177 -5.264 22.000 1.00 33.69 299 PRO A O 1
ATOM 2462 N N . TYR A 1 300 ? -20.077 -7.087 22.980 1.00 33.62 300 TYR A N 1
ATOM 2463 C CA . TYR A 1 300 ? -19.573 -8.103 22.073 1.00 33.62 300 TYR A CA 1
ATOM 2464 C C . TYR A 1 300 ? -20.523 -8.190 20.871 1.00 33.62 300 TYR A C 1
ATOM 2466 O O . TYR A 1 300 ? -21.459 -8.968 20.905 1.00 33.62 300 TYR A O 1
ATOM 2474 N N . ASP A 1 301 ? -20.305 -7.350 19.855 1.00 35.84 301 ASP A N 1
ATOM 2475 C CA . ASP A 1 301 ? -20.958 -7.441 18.528 1.00 35.84 301 ASP A CA 1
ATOM 2476 C C . ASP A 1 301 ? -20.021 -6.946 17.398 1.00 35.84 301 ASP A C 1
ATOM 2478 O O . ASP A 1 301 ? -20.449 -6.493 16.340 1.00 35.84 301 ASP A O 1
ATOM 2482 N N . GLY A 1 302 ? -18.701 -6.943 17.623 1.00 43.03 302 GLY A N 1
ATOM 2483 C CA . GLY A 1 302 ? -17.717 -6.449 16.642 1.00 43.03 302 GLY A CA 1
ATOM 2484 C C . GLY A 1 302 ? -17.695 -4.922 16.445 1.00 43.03 302 GLY A C 1
ATOM 2485 O O . GLY A 1 302 ? -16.770 -4.398 15.827 1.00 43.03 302 GLY A O 1
ATOM 2486 N N . ILE A 1 303 ? -18.646 -4.179 17.026 1.00 38.78 303 ILE A N 1
ATOM 2487 C CA . ILE A 1 303 ? -18.651 -2.710 17.085 1.00 38.78 303 ILE A CA 1
ATOM 2488 C C . ILE A 1 303 ? -18.355 -2.269 18.521 1.00 38.78 303 ILE A C 1
ATOM 2490 O O . ILE A 1 303 ? -19.241 -2.122 19.360 1.00 38.78 303 ILE A O 1
ATOM 2494 N N . VAL A 1 304 ? -17.079 -2.019 18.812 1.00 44.03 304 VAL A N 1
ATOM 2495 C CA . VAL A 1 304 ? -16.670 -1.459 20.105 1.00 44.03 304 VAL A CA 1
ATOM 2496 C C . VAL A 1 304 ? -16.888 0.055 20.102 1.00 44.03 304 VAL A C 1
ATOM 2498 O O . VAL A 1 304 ? -16.120 0.820 19.510 1.00 44.03 304 VAL A O 1
ATOM 2501 N N . ILE A 1 305 ? -17.924 0.507 20.802 1.00 41.00 305 ILE A N 1
ATOM 2502 C CA . ILE A 1 305 ? -18.188 1.927 21.062 1.00 41.00 305 ILE A CA 1
ATOM 2503 C C . ILE A 1 305 ? -17.475 2.277 22.368 1.00 41.00 305 ILE A C 1
ATOM 2505 O O . ILE A 1 305 ? -17.931 1.918 23.450 1.00 41.00 305 ILE A O 1
ATOM 2509 N N . GLY A 1 306 ? -16.293 2.882 22.254 1.00 42.19 306 GLY A N 1
ATOM 2510 C CA . GLY A 1 306 ? -15.436 3.201 23.396 1.00 42.19 306 GLY A CA 1
ATOM 2511 C C . GLY A 1 306 ? -15.944 4.404 24.184 1.00 42.19 306 GLY A C 1
ATOM 2512 O O . GLY A 1 306 ? -16.361 5.390 23.582 1.00 42.19 306 GLY A O 1
ATOM 2513 N N . ALA A 1 307 ? -15.869 4.294 25.514 1.00 38.38 307 ALA A N 1
ATOM 2514 C CA . ALA A 1 307 ? -15.955 5.389 26.474 1.00 38.38 307 ALA A CA 1
ATOM 2515 C C . ALA A 1 307 ? -14.932 6.492 26.140 1.00 38.38 307 ALA A C 1
ATOM 2517 O O . ALA A 1 307 ? -13.753 6.194 25.944 1.00 38.38 307 ALA A O 1
ATOM 2518 N N . GLU A 1 308 ? -15.365 7.753 26.080 1.00 39.78 308 GLU A N 1
ATOM 2519 C CA . GLU A 1 308 ? -14.459 8.899 26.150 1.00 39.78 308 GLU A CA 1
ATOM 2520 C C . GLU A 1 308 ? -13.843 8.930 27.549 1.00 39.78 308 GLU A C 1
ATOM 2522 O O . GLU A 1 308 ? -14.522 9.146 28.548 1.00 39.78 308 GLU A O 1
ATOM 2527 N N . PHE A 1 309 ? -12.547 8.674 27.620 1.00 42.47 309 PHE A N 1
ATOM 2528 C CA . PHE A 1 309 ? -11.748 8.932 28.804 1.00 42.47 309 PHE A CA 1
ATOM 2529 C C . PHE A 1 309 ? -11.043 10.261 28.554 1.00 42.47 309 PHE A C 1
ATOM 2531 O O . PHE A 1 309 ? -10.212 10.369 27.649 1.00 42.47 309 PHE A O 1
ATOM 2538 N N . GLU A 1 310 ? -11.411 11.288 29.314 1.00 43.53 310 GLU A N 1
ATOM 2539 C CA . GLU A 1 310 ? -10.666 12.541 29.309 1.00 43.53 310 GLU A CA 1
ATOM 2540 C C . GLU A 1 310 ? -9.243 12.257 29.802 1.00 43.53 310 GLU A C 1
ATOM 2542 O O . GLU A 1 310 ? -9.035 11.691 30.880 1.00 43.53 310 GLU A O 1
ATOM 2547 N N . GLU A 1 311 ? -8.252 12.627 28.992 1.00 42.34 311 GLU A N 1
ATOM 2548 C CA . GLU A 1 311 ? -6.860 12.679 29.414 1.00 42.34 311 GLU A CA 1
ATOM 2549 C C . GLU A 1 311 ? -6.796 13.713 30.541 1.00 42.34 311 GLU A C 1
ATOM 2551 O O . GLU A 1 311 ? -6.839 14.921 30.306 1.00 42.34 311 GLU A O 1
ATOM 2556 N N . GLY A 1 312 ? -6.812 13.236 31.788 1.00 37.91 312 GLY A N 1
ATOM 2557 C CA . GLY A 1 312 ? -6.729 14.095 32.956 1.00 37.91 312 GLY A CA 1
ATOM 2558 C C . GLY A 1 312 ? -5.470 14.942 32.848 1.00 37.91 312 GLY A C 1
ATOM 2559 O O . GLY A 1 312 ? -4.365 14.432 33.034 1.00 37.91 312 GLY A O 1
ATOM 2560 N N . SER A 1 313 ? -5.651 16.226 32.539 1.00 38.03 313 SER A N 1
ATOM 2561 C CA . SER A 1 313 ? -4.637 17.265 32.659 1.00 38.03 313 SER A CA 1
ATOM 2562 C C . SER A 1 313 ? -4.176 17.285 34.114 1.00 38.03 313 SER A C 1
ATOM 2564 O O . SER A 1 313 ? -4.784 17.910 34.979 1.00 38.03 313 SER A O 1
ATOM 2566 N N . LYS A 1 314 ? -3.140 16.505 34.420 1.00 41.25 314 LYS A N 1
ATOM 2567 C CA . LYS A 1 314 ? -2.391 16.669 35.656 1.00 41.25 314 LYS A CA 1
ATOM 2568 C C . LYS A 1 314 ? -1.375 17.761 35.391 1.00 41.25 314 LYS A C 1
ATOM 2570 O O . LYS A 1 314 ? -0.483 17.584 34.565 1.00 41.25 314 LYS A O 1
ATOM 2575 N N . ASP A 1 315 ? -1.549 18.872 36.098 1.00 41.38 315 ASP A N 1
ATOM 2576 C CA . ASP A 1 315 ? -0.575 19.945 36.231 1.00 41.38 315 ASP A CA 1
ATOM 2577 C C . ASP A 1 315 ? 0.833 19.362 36.412 1.00 41.38 315 ASP A C 1
ATOM 2579 O O . ASP A 1 315 ? 1.207 18.852 37.471 1.00 41.38 315 ASP A O 1
ATOM 2583 N N . THR A 1 316 ? 1.647 19.478 35.367 1.00 43.97 316 THR A N 1
ATOM 2584 C CA . THR A 1 316 ? 3.061 19.083 35.330 1.00 43.97 316 THR A CA 1
ATOM 2585 C C . THR A 1 316 ? 3.928 19.857 36.329 1.00 43.97 316 THR A C 1
ATOM 2587 O O . THR A 1 316 ? 5.097 19.529 36.502 1.00 43.97 316 THR A O 1
ATOM 2590 N N . LYS A 1 317 ? 3.361 20.831 37.053 1.00 44.19 317 LYS A N 1
ATOM 2591 C CA . LYS A 1 317 ? 4.052 21.606 38.090 1.00 44.19 317 LYS A CA 1
ATOM 2592 C C . LYS A 1 317 ? 4.319 20.845 39.391 1.00 44.19 317 LYS A C 1
ATOM 2594 O O . LYS A 1 317 ? 5.258 21.206 40.085 1.00 44.19 317 LYS A O 1
ATOM 2599 N N . GLN A 1 318 ? 3.573 19.787 39.721 1.00 41.16 318 GLN A N 1
ATOM 2600 C CA . GLN A 1 318 ? 3.806 19.058 40.982 1.00 41.16 318 GLN A CA 1
ATOM 2601 C C . GLN A 1 318 ? 4.879 17.960 40.896 1.00 41.16 318 GLN A C 1
ATOM 2603 O O . GLN A 1 318 ? 5.358 17.501 41.926 1.00 41.16 318 GLN A O 1
ATOM 2608 N N . ILE A 1 319 ? 5.310 17.558 39.694 1.00 43.03 319 ILE A N 1
ATOM 2609 C CA . ILE A 1 319 ? 6.325 16.497 39.528 1.00 43.03 319 ILE A CA 1
ATOM 2610 C C . ILE A 1 319 ? 7.760 17.067 39.525 1.00 43.03 319 ILE A C 1
ATOM 2612 O O . ILE A 1 319 ? 8.717 16.333 39.779 1.00 43.03 319 ILE A O 1
ATOM 2616 N N . GLU A 1 320 ? 7.940 18.372 39.294 1.00 44.94 320 GLU A N 1
ATOM 2617 C CA . GLU A 1 320 ? 9.267 19.006 39.337 1.00 44.94 320 GLU A CA 1
ATOM 2618 C C . GLU A 1 320 ? 9.733 19.367 40.759 1.00 44.94 320 GLU A C 1
ATOM 2620 O O . GLU A 1 320 ? 10.938 19.372 41.011 1.00 44.94 320 GLU A O 1
ATOM 2625 N N . GLU A 1 321 ? 8.826 19.556 41.725 1.00 44.94 321 GLU A N 1
ATOM 2626 C CA . GLU A 1 321 ? 9.213 19.871 43.113 1.00 44.94 321 GLU A CA 1
ATOM 2627 C C . GLU A 1 321 ? 9.735 18.654 43.903 1.00 44.94 321 GLU A C 1
ATOM 2629 O O . GLU A 1 321 ? 10.563 18.815 44.801 1.00 44.94 321 GLU A O 1
ATOM 2634 N N . GLU A 1 322 ? 9.366 17.423 43.532 1.00 41.50 322 GLU A N 1
ATOM 2635 C CA . GLU A 1 322 ? 9.882 16.211 44.197 1.00 41.50 322 GLU A CA 1
ATOM 2636 C C . GLU A 1 322 ? 11.218 15.705 43.626 1.00 41.50 322 GLU A C 1
ATOM 2638 O O . GLU A 1 322 ? 11.931 14.949 44.289 1.00 41.50 322 GLU A O 1
ATOM 2643 N N . LYS A 1 323 ? 11.636 16.166 42.438 1.00 42.81 323 LYS A N 1
ATOM 2644 C CA . LYS A 1 323 ? 12.923 15.768 41.830 1.00 42.81 323 LYS A CA 1
ATOM 2645 C C . LYS A 1 323 ? 14.122 16.609 42.286 1.00 42.81 323 LYS A C 1
ATOM 2647 O O . LYS A 1 323 ? 15.260 16.263 41.978 1.00 42.81 323 LYS A O 1
ATOM 2652 N N . GLY A 1 324 ? 13.900 17.662 43.076 1.00 40.94 324 GLY A N 1
ATOM 2653 C CA . GLY A 1 324 ? 14.953 18.546 43.596 1.00 40.94 324 GLY A CA 1
ATOM 2654 C C . GLY A 1 324 ? 15.748 18.019 44.802 1.00 40.94 324 GLY A C 1
ATOM 2655 O O . GLY A 1 324 ? 16.626 18.726 45.296 1.00 40.94 324 GLY A O 1
ATOM 2656 N N . LYS A 1 325 ? 15.471 16.809 45.312 1.00 43.69 325 LYS A N 1
ATOM 2657 C CA . LYS A 1 325 ? 16.087 16.286 46.550 1.00 43.69 325 LYS A CA 1
ATOM 2658 C C . LYS A 1 325 ? 16.739 14.906 46.419 1.00 43.69 325 LYS A C 1
ATOM 2660 O O . LYS A 1 325 ? 16.637 14.103 47.333 1.00 43.69 325 LYS A O 1
ATOM 2665 N N . VAL A 1 326 ? 17.473 14.629 45.341 1.00 39.06 326 VAL A N 1
ATOM 2666 C CA . VAL A 1 326 ? 18.511 13.579 45.372 1.00 39.06 326 VAL A CA 1
ATOM 2667 C C . VAL A 1 326 ? 19.703 14.020 44.522 1.00 39.06 326 VAL A C 1
ATOM 2669 O O . VAL A 1 326 ? 19.743 13.803 43.314 1.00 39.06 326 VAL A O 1
ATOM 2672 N N . SER A 1 327 ? 20.694 14.650 45.156 1.00 39.31 327 SER A N 1
ATOM 2673 C CA . SER A 1 327 ? 22.044 14.752 44.601 1.00 39.31 327 SER A CA 1
ATOM 2674 C C . SER A 1 327 ? 22.868 13.566 45.108 1.00 39.31 327 SER A C 1
ATOM 2676 O O . SER A 1 327 ? 22.898 13.304 46.308 1.00 39.31 327 SER A O 1
ATOM 2678 N N . ASN A 1 328 ? 23.505 12.814 44.207 1.00 34.31 328 ASN A N 1
ATOM 2679 C CA . ASN A 1 328 ? 24.967 12.741 44.082 1.00 34.31 328 ASN A CA 1
ATOM 2680 C C . ASN A 1 328 ? 25.439 11.550 43.227 1.00 34.31 328 ASN A C 1
ATOM 2682 O O . ASN A 1 328 ? 25.009 10.421 43.425 1.00 34.31 328 ASN A O 1
ATOM 2686 N N . LYS A 1 329 ? 26.468 11.848 42.419 1.00 38.22 329 LYS A N 1
ATOM 2687 C CA . LYS A 1 329 ? 27.554 10.972 41.932 1.00 38.22 329 LYS A CA 1
ATOM 2688 C C . LYS A 1 329 ? 27.198 9.828 40.968 1.00 38.22 329 LYS A C 1
ATOM 2690 O O . LYS A 1 329 ? 26.803 8.748 41.382 1.00 38.22 329 LYS A O 1
ATOM 2695 N N . ASN A 1 330 ? 27.527 10.021 39.687 1.00 31.39 330 ASN A N 1
ATOM 2696 C CA . ASN A 1 330 ? 28.686 9.380 39.037 1.00 31.39 330 ASN A CA 1
ATOM 2697 C C . ASN A 1 330 ? 28.743 9.763 37.547 1.00 31.39 330 ASN A C 1
ATOM 2699 O O . ASN A 1 330 ? 27.871 9.393 36.768 1.00 31.39 330 ASN A O 1
ATOM 2703 N N . ASN A 1 331 ? 29.797 10.482 37.151 1.00 32.47 331 ASN A N 1
ATOM 2704 C CA . ASN A 1 331 ? 30.151 10.679 35.746 1.00 32.47 331 ASN A CA 1
ATOM 2705 C C . ASN A 1 331 ? 30.850 9.413 35.240 1.00 32.47 331 ASN A C 1
ATOM 2707 O O . ASN A 1 331 ? 31.975 9.129 35.648 1.00 32.47 331 ASN A O 1
ATOM 2711 N N . VAL A 1 332 ? 30.199 8.681 34.336 1.00 33.00 332 VAL A N 1
ATOM 2712 C CA . VAL A 1 332 ? 30.833 7.643 33.516 1.00 33.00 332 VAL A CA 1
ATOM 2713 C C . VAL A 1 332 ? 30.709 8.075 32.061 1.00 33.00 332 VAL A C 1
ATOM 2715 O O . VAL A 1 332 ? 29.628 8.072 31.478 1.00 33.00 332 VAL A O 1
ATOM 2718 N N . THR A 1 333 ? 31.830 8.493 31.486 1.00 33.16 333 THR A N 1
ATOM 2719 C CA . THR A 1 333 ? 31.985 8.783 30.062 1.00 33.16 333 THR A CA 1
ATOM 2720 C C . THR A 1 333 ? 32.080 7.469 29.291 1.00 33.16 333 THR A C 1
ATOM 2722 O O . THR A 1 333 ? 33.094 6.777 29.358 1.00 33.16 333 THR A O 1
ATOM 2725 N N . PHE A 1 334 ? 31.041 7.128 28.529 1.00 30.78 334 PHE A N 1
ATOM 2726 C CA . PHE A 1 334 ? 31.116 6.074 27.518 1.00 30.78 334 PHE A CA 1
ATOM 2727 C C . PHE A 1 334 ? 31.666 6.656 26.211 1.00 30.78 334 PHE A C 1
ATOM 2729 O O . PHE A 1 334 ? 31.084 7.567 25.626 1.00 30.78 334 PHE A O 1
ATOM 2736 N N . ARG A 1 335 ? 32.810 6.129 25.761 1.00 32.44 335 ARG A N 1
ATOM 2737 C CA . ARG A 1 335 ? 33.312 6.307 24.393 1.00 32.44 335 ARG A CA 1
ATOM 2738 C C . ARG A 1 335 ? 32.624 5.280 23.495 1.00 32.44 335 ARG A C 1
ATOM 2740 O O . ARG A 1 335 ? 32.713 4.086 23.770 1.00 32.44 335 ARG A O 1
ATOM 2747 N N . SER A 1 336 ? 31.979 5.739 22.428 1.00 33.75 336 SER A N 1
ATOM 2748 C CA . SER A 1 336 ? 31.462 4.867 21.370 1.00 33.75 336 SER A CA 1
ATOM 2749 C C . SER A 1 336 ? 32.615 4.190 20.618 1.00 33.75 336 SER A C 1
ATOM 2751 O O . SER A 1 336 ? 33.611 4.860 20.320 1.00 33.75 336 SER A O 1
ATOM 2753 N N . PRO A 1 337 ? 32.513 2.891 20.291 1.00 33.31 337 PRO A N 1
ATOM 2754 C CA . PRO A 1 337 ? 33.471 2.238 19.418 1.00 33.31 337 PRO A CA 1
ATOM 2755 C C . PRO A 1 337 ? 33.245 2.657 17.961 1.00 33.31 337 PRO A C 1
ATOM 2757 O O . PRO A 1 337 ? 32.121 2.755 17.474 1.00 33.31 337 PRO A O 1
ATOM 2760 N N . ASN A 1 338 ? 34.365 2.912 17.296 1.00 38.31 338 ASN A N 1
ATOM 2761 C CA . ASN A 1 338 ? 34.498 3.207 15.877 1.00 38.31 338 ASN A CA 1
ATOM 2762 C C . ASN A 1 338 ? 34.103 1.960 15.054 1.00 38.31 338 ASN A C 1
ATOM 2764 O O . ASN A 1 338 ? 34.631 0.887 15.358 1.00 38.31 338 ASN A O 1
ATOM 2768 N N . PRO A 1 339 ? 33.239 2.045 14.027 1.00 40.62 339 PRO A N 1
ATOM 2769 C CA . PRO A 1 339 ? 33.047 0.932 13.109 1.00 40.62 339 PRO A CA 1
ATOM 2770 C C . PRO A 1 339 ? 34.196 0.936 12.093 1.00 40.62 339 PRO A C 1
ATOM 2772 O O . PRO A 1 339 ? 34.403 1.915 11.376 1.00 40.62 339 PRO A O 1
ATOM 2775 N N . ALA A 1 340 ? 34.970 -0.147 12.063 1.00 46.03 340 ALA A N 1
ATOM 2776 C CA . ALA A 1 340 ? 35.995 -0.387 11.057 1.00 46.03 340 ALA A CA 1
ATOM 2777 C C . ALA A 1 340 ? 35.618 -1.600 10.197 1.00 46.03 340 ALA A C 1
ATOM 2779 O O . ALA A 1 340 ? 35.315 -2.658 10.749 1.00 46.03 340 ALA A O 1
ATOM 2780 N N . ASN A 1 341 ? 35.772 -1.379 8.886 1.00 42.00 341 ASN A N 1
ATOM 2781 C CA . ASN A 1 341 ? 35.913 -2.297 7.748 1.00 42.00 341 ASN A CA 1
ATOM 2782 C C . ASN A 1 341 ? 34.697 -3.086 7.265 1.00 42.00 341 ASN A C 1
ATOM 2784 O O . ASN A 1 341 ? 34.322 -4.088 7.909 1.00 42.00 341 ASN A O 1
#

pLDDT: mean 81.36, std 20.87, range [30.73, 98.62]

Sequence (341 aa):
MNDSPVAPPVEKEPVLLLGVSYTDLKGQFMTQSNERSKRMNEEWSIDIDSPSVDLVTELVKRKYLNEIDGRDTARCLAVEASGRYETHCVSLQDGSSYLEEKFLFANFNKEGFVKQIKEKWCLNNPNPYTQIILDYFWIPPGWAEEHWTEKFFSTNLPNFASILAPNGCVYLPFQEHTFNMCVKNINKLRKNFSVTFLKKGELDEIALWKHTQDINEDVMQHVYRKKLGQEEEYCILYNFNKIAKDLYTQAALSWLDDIPNTRYIKLRLLSAEELRNVMQLRNTRPFPKTYPGSNLVIPYDGIVIGAEFEEGSKDTKQIEEEKGKVSNKNNVTFRSPNPAN

Radius of gyration: 24.48 Å; chains: 1; bounding box: 64×39×88 Å

Secondary structure (DSSP, 8-state):
---PPPPPPPPPEEEEEET---B-HHHHHHHTTTTHHHHHHHHH---SSS--HHHHHHHHHTTSS-HHHHHHHHHHHHHHHTSSEEEEEEE----S-B-TTTEEE--TTSTTHHHHHHHHHSSSSSS-EEEEEE--TT--TTHHHHHS-HHIIIIIHHHGGGTEEEEEEEEEE-SHHHHHHHHHTHHHHTTTEEEEEEEGGGGGGSHHHHHHHTS-HHIIIIIS---TTTHHHHS----HHHHTTSHHHHHHHTT-S-GGGEEEEEEEEPPHHHHHHHHHHHHHS---S---S------SSS-------------THHHHSSGGG--------PPPPPP--

Organism: NCBI:txid722753

Foldseek 3Di:
DDPDDDPPQDDAAEEEEEAFAAALQVVLLVVVPDPVSVVCCVPPVDPSVDDALVVLLVCLVVVSAPLRNSLRNNLQRLLCVVSHHHAAYEHCDDGHHGDQLRYDDDQLLDPCPVVSVCVRPPVVPWQRHLEYEYDDQDDDPPNCPVRPDLSNLQPRLLVNLRNHDAQRKYKDWAELVVLLSCLVNVVSLLLWWQKDFDFPVRCCVPSSLVSSVVPDQCSQCPRSVGHRPCLLPGRAYPDLPVSPPDPSSVVVVVVDPCRNGTTIIMTTTDDPVRSVVLVVVVVPDDQPQDDDDDDDDADPPSDGPDGDDPPPPDDPVVVVVVVPPDDDDDDDDDDDDDDDD